Protein AF-0000000077070136 (afdb_homodimer)

Radius of gyration: 17.94 Å; Cα contacts (8 Å, |Δi|>4): 588; chains: 2; bounding box: 52×55×37 Å

Solvent-accessible surface area (backbone atoms only — not comparable to full-atom values): 12844 Å² total; per-residue (Å²): 129,84,47,71,61,53,54,52,50,52,52,47,50,52,42,34,51,20,54,46,69,66,34,48,69,62,36,25,66,47,34,32,71,79,13,37,39,36,51,62,32,38,66,80,37,70,25,31,84,47,44,40,62,56,56,49,50,46,37,72,74,46,32,47,38,54,48,77,44,83,73,45,62,45,61,58,45,97,33,57,27,30,40,38,36,33,37,39,37,30,19,26,85,86,66,48,78,65,48,44,30,36,36,44,33,38,32,33,52,57,96,89,37,77,20,45,27,37,44,38,43,40,40,29,55,78,121,128,85,47,72,61,53,53,52,50,53,53,48,50,52,41,34,51,20,54,45,68,65,34,48,68,62,37,26,64,46,33,32,72,79,12,38,39,36,51,61,31,39,65,78,39,71,24,31,83,47,44,40,64,55,56,47,50,46,37,73,73,46,33,44,38,55,47,77,44,84,73,47,66,43,71,19,16,92,53,54,36,33,39,38,36,33,37,39,38,31,18,27,85,86,68,48,77,66,48,43,31,37,36,44,33,38,31,34,51,57,96,89,38,78,19,46,28,38,43,38,43,38,41,28,54,78,124

Secondary structure (DSSP, 8-state):
---HHHHHHHHHHHHHHHHHTT-HHHHHTTEEEEEEEE-TTS--EESGGGHHHHHHHHHHTT--EEEEEEEEEE--TTSSEEEEEEEEEEE-TTS-EEEEEEEEEEEEEETTEEEEEEEEEEESS--/---HHHHHHHHHHHHHHHHHTT-HHHHHTTEEEEEEEE-TTS--EESGGGHHHHHHHHHHTT--EEEEEEEEEEEETBTTEEEEEEEEEEE-TTS-EEEEEEEEEEEEEETTEEEEEEEEEEESS--

Foldseek 3Di:
DQDPVNQVVVLVVQLQVCLLVVNLVSNLVLADQFAWEAEPPDHIDTGSVCRCVVSVVVVVVFFNGKDKDWDDKDDPDVFQKIKTKTKMWTAGPVGHTPFIWIKMFIWGHDPNHIHGHYIYIYTPDDD/DQDPVNQVVVLVVQLQVCLLVVNLVSNLVLADQFAWEAEPPDHIDTGSVCSCVVSVVVVVVFFNGKDKDWDDKDDDPVDQKIKTKTKMWTAGPVGHTPFIWIKMFIWGHDPNHIHTHYIYIDTPDDD

Nearest PDB structures (foldseek):
  3hx8-assembly2_C  TM=8.893E-01  e=5.106E-13  Mesorhizobium loti
  5iep-assembly1_A  TM=9.083E-01  e=6.926E-12  synthetic construct
  5ien-assembly2_B  TM=8.920E-01  e=7.819E-12  synthetic construct
  5ien-assembly1_A  TM=8.797E-01  e=7.819E-12  synthetic construct
  3ff2-assembly1_A-2  TM=6.174E-01  e=1.136E-05  Novosphingobium aromaticivorans DSM 12444

Structure (mmCIF, N/CA/C/O backbone):
data_AF-0000000077070136-model_v1
#
loop_
_entity.id
_entity.type
_entity.pdbx_description
1 polymer 'DUF4440 domain-containing protein'
#
loop_
_atom_site.group_PDB
_atom_site.id
_atom_site.type_symbol
_atom_site.label_atom_id
_atom_site.label_alt_id
_atom_site.label_comp_id
_atom_site.label_asym_id
_atom_site.label_entity_id
_atom_site.label_seq_id
_atom_site.pdbx_PDB_ins_code
_atom_site.Cartn_x
_atom_site.Cartn_y
_atom_site.Cartn_z
_atom_site.occupancy
_atom_site.B_iso_or_equiv
_atom_site.auth_seq_id
_atom_site.auth_comp_id
_atom_site.auth_asym_id
_atom_site.auth_atom_id
_atom_site.pdbx_PDB_model_num
ATOM 1 N N . MET A 1 1 ? -11.422 -26.828 3.668 1 59.5 1 MET A N 1
ATOM 2 C CA . MET A 1 1 ? -11.555 -25.797 2.631 1 59.5 1 MET A CA 1
ATOM 3 C C . MET A 1 1 ? -10.523 -24.703 2.814 1 59.5 1 MET A C 1
ATOM 5 O O . MET A 1 1 ? -10.258 -24.266 3.939 1 59.5 1 MET A O 1
ATOM 9 N N . SER A 1 2 ? -9.68 -24.516 1.84 1 78.56 2 SER A N 1
ATOM 10 C CA . SER A 1 2 ? -8.578 -23.562 1.959 1 78.56 2 SER A CA 1
ATOM 11 C C . SER A 1 2 ? -9.086 -22.156 2.281 1 78.56 2 SER A C 1
ATOM 13 O O . SER A 1 2 ? -10.109 -21.734 1.747 1 78.56 2 SER A O 1
ATOM 15 N N . THR A 1 3 ? -8.539 -21.562 3.338 1 86.12 3 THR A N 1
ATOM 16 C CA . THR A 1 3 ? -8.891 -20.203 3.715 1 86.12 3 THR A CA 1
ATOM 17 C C . THR A 1 3 ? -8.336 -19.203 2.701 1 86.12 3 THR A C 1
ATOM 19 O O . THR A 1 3 ? -7.551 -19.562 1.825 1 86.12 3 THR A O 1
ATOM 22 N N . LEU A 1 4 ? -8.93 -18.031 2.668 1 89 4 LEU A N 1
ATOM 23 C CA . LEU A 1 4 ? -8.383 -16.953 1.849 1 89 4 LEU A CA 1
ATOM 24 C C . LEU A 1 4 ? -6.883 -16.797 2.066 1 89 4 LEU A C 1
ATOM 26 O O . LEU A 1 4 ? -6.129 -16.609 1.109 1 89 4 LEU A O 1
ATOM 30 N N . LYS A 1 5 ? -6.496 -16.859 3.322 1 92.81 5 LYS A N 1
ATOM 31 C CA . LYS A 1 5 ? -5.078 -16.734 3.643 1 92.81 5 LYS A CA 1
ATOM 32 C C . LYS A 1 5 ? -4.266 -17.844 2.975 1 92.81 5 LYS A C 1
ATOM 34 O O . LYS A 1 5 ? -3.186 -17.594 2.439 1 92.81 5 LYS A O 1
ATOM 39 N N . ASP A 1 6 ? -4.691 -18.984 2.996 1 93.44 6 ASP A N 1
ATOM 40 C CA . ASP A 1 6 ? -4.016 -20.094 2.334 1 93.44 6 ASP A CA 1
ATOM 41 C C . ASP A 1 6 ? -3.879 -19.844 0.835 1 93.44 6 ASP A C 1
ATOM 43 O O . ASP A 1 6 ? -2.84 -20.141 0.241 1 93.44 6 ASP A O 1
ATOM 47 N N . GLU A 1 7 ? -4.98 -19.406 0.26 1 93 7 GLU A N 1
ATOM 48 C CA . GLU A 1 7 ? -4.98 -19.156 -1.176 1 93 7 GLU A CA 1
ATOM 49 C C . GLU A 1 7 ? -3.955 -18.094 -1.544 1 93 7 GLU A C 1
ATOM 51 O O . GLU A 1 7 ? -3.205 -18.25 -2.51 1 93 7 GLU A O 1
ATOM 56 N N . ILE A 1 8 ? -3.93 -17.016 -0.811 1 95.56 8 ILE A N 1
ATOM 57 C CA . ILE A 1 8 ? -3.002 -15.914 -1.066 1 95.56 8 ILE A CA 1
ATOM 58 C C . ILE A 1 8 ? -1.568 -16.391 -0.843 1 95.56 8 ILE A C 1
ATOM 60 O O . ILE A 1 8 ? -0.674 -16.078 -1.631 1 95.56 8 ILE A O 1
ATOM 64 N N . GLU A 1 9 ? -1.348 -17.156 0.209 1 97.44 9 GLU A N 1
ATOM 65 C CA . GLU A 1 9 ? -0.009 -17.672 0.479 1 97.44 9 GLU A CA 1
ATOM 66 C C . GLU A 1 9 ? 0.469 -18.594 -0.647 1 97.44 9 GLU A C 1
ATOM 68 O O . GLU A 1 9 ? 1.653 -18.594 -0.988 1 97.44 9 GLU A O 1
ATOM 73 N N . ALA A 1 10 ? -0.431 -19.359 -1.177 1 97.31 10 ALA A N 1
ATOM 74 C CA . ALA A 1 10 ? -0.073 -20.188 -2.324 1 97.31 10 ALA A CA 1
ATOM 75 C C . ALA A 1 10 ? 0.351 -19.328 -3.512 1 97.31 10 ALA A C 1
ATOM 77 O O . ALA A 1 10 ? 1.291 -19.672 -4.23 1 97.31 10 ALA A O 1
ATOM 78 N N . CYS A 1 11 ? -0.337 -18.25 -3.771 1 98.06 11 CYS A N 1
ATOM 79 C CA . CYS A 1 11 ? 0.057 -17.312 -4.812 1 98.06 11 CYS A CA 1
ATOM 80 C C . CYS A 1 11 ? 1.428 -16.719 -4.516 1 98.06 11 CYS A C 1
ATOM 82 O O . CYS A 1 11 ? 2.266 -16.594 -5.41 1 98.06 11 CYS A O 1
ATOM 84 N N . ASN A 1 12 ? 1.647 -16.375 -3.268 1 98.75 12 ASN A N 1
ATOM 85 C CA . ASN A 1 12 ? 2.932 -15.812 -2.865 1 98.75 12 ASN A CA 1
ATOM 86 C C . ASN A 1 12 ? 4.07 -16.812 -3.082 1 98.75 12 ASN A C 1
ATOM 88 O O . ASN A 1 12 ? 5.18 -16.422 -3.457 1 98.75 12 ASN A O 1
ATOM 92 N N . VAL A 1 13 ? 3.785 -18.031 -2.801 1 98.69 13 VAL A N 1
ATOM 93 C CA . VAL A 1 13 ? 4.789 -19.062 -3.014 1 98.69 13 VAL A CA 1
ATOM 94 C C . VAL A 1 13 ? 5.199 -19.094 -4.484 1 98.69 13 VAL A C 1
ATOM 96 O O . VAL A 1 13 ? 6.383 -19.219 -4.805 1 98.69 13 VAL A O 1
ATOM 99 N N . LYS A 1 14 ? 4.227 -19 -5.406 1 98.62 14 LYS A N 1
ATOM 100 C CA . LYS A 1 14 ? 4.523 -18.953 -6.832 1 98.62 14 LYS A CA 1
ATOM 101 C C . LYS A 1 14 ? 5.383 -17.734 -7.18 1 98.62 14 LYS A C 1
ATOM 103 O O . LYS A 1 14 ? 6.328 -17.844 -7.965 1 98.62 14 LYS A O 1
ATOM 108 N N . PHE A 1 15 ? 5.047 -16.641 -6.641 1 98.81 15 PHE A N 1
ATOM 109 C CA . PHE A 1 15 ? 5.809 -15.414 -6.848 1 98.81 15 PHE A CA 1
ATOM 110 C C . PHE A 1 15 ? 7.254 -15.586 -6.391 1 98.81 15 PHE A C 1
ATOM 112 O O . PHE A 1 15 ? 8.188 -15.289 -7.133 1 98.81 15 PHE A O 1
ATOM 119 N N . MET A 1 16 ? 7.395 -16.078 -5.133 1 98.88 16 MET A N 1
ATOM 120 C CA . MET A 1 16 ? 8.727 -16.266 -4.562 1 98.88 16 MET A CA 1
ATOM 121 C C . MET A 1 16 ? 9.555 -17.219 -5.406 1 98.88 16 MET A C 1
ATOM 123 O O . MET A 1 16 ? 10.727 -16.953 -5.68 1 98.88 16 MET A O 1
ATOM 127 N N . ALA A 1 17 ? 8.984 -18.25 -5.832 1 98.75 17 ALA A N 1
ATOM 128 C CA . ALA A 1 17 ? 9.68 -19.234 -6.656 1 98.75 17 ALA A CA 1
ATOM 129 C C . ALA A 1 17 ? 10.141 -18.625 -7.973 1 98.75 17 ALA A C 1
ATOM 131 O O . ALA A 1 17 ? 11.266 -18.844 -8.414 1 98.75 17 ALA A O 1
ATOM 132 N N . ALA A 1 18 ? 9.227 -17.922 -8.641 1 98.75 18 ALA A N 1
ATOM 133 C CA . ALA A 1 18 ? 9.555 -17.266 -9.906 1 98.75 18 ALA A CA 1
ATOM 134 C C . ALA A 1 18 ? 10.703 -16.281 -9.734 1 98.75 18 ALA A C 1
ATOM 136 O O . ALA A 1 18 ? 11.633 -16.25 -10.547 1 98.75 18 ALA A O 1
ATOM 137 N N . PHE A 1 19 ? 10.672 -15.469 -8.688 1 98.75 19 PHE A N 1
ATOM 138 C CA . PHE A 1 19 ? 11.75 -14.516 -8.422 1 98.75 19 PHE A CA 1
ATOM 139 C C . PHE A 1 19 ? 13.07 -15.242 -8.188 1 98.75 19 PHE A C 1
ATOM 141 O O . PHE A 1 19 ? 14.094 -14.875 -8.758 1 98.75 19 PHE A O 1
ATOM 148 N N . ASP A 1 20 ? 13.008 -16.219 -7.316 1 98.31 20 ASP A N 1
ATOM 149 C CA . ASP A 1 20 ? 14.211 -16.938 -6.9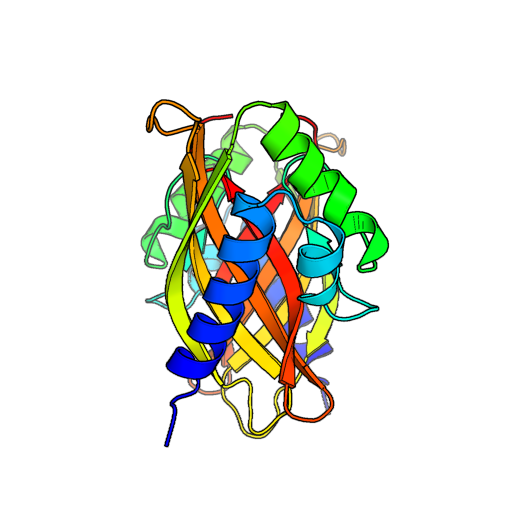26 1 98.31 20 ASP A CA 1
ATOM 150 C C . ASP A 1 20 ? 14.883 -17.578 -8.141 1 98.31 20 ASP A C 1
ATOM 152 O O . ASP A 1 20 ? 16.109 -17.672 -8.203 1 98.31 20 ASP A O 1
ATOM 156 N N . LYS A 1 21 ? 14.133 -17.984 -9.078 1 98 21 LYS A N 1
ATOM 157 C CA . LYS A 1 21 ? 14.648 -18.641 -10.281 1 98 21 LYS A CA 1
ATOM 158 C C . LYS A 1 21 ? 15.031 -17.609 -11.344 1 98 21 LYS A C 1
ATOM 160 O O . LYS A 1 21 ? 15.578 -17.969 -12.391 1 98 21 LYS A O 1
ATOM 165 N N . GLY A 1 22 ? 14.711 -16.406 -11.133 1 97.69 22 GLY A N 1
ATOM 166 C CA . GLY A 1 22 ? 14.922 -15.367 -12.125 1 97.69 22 GLY A CA 1
ATOM 167 C C . GLY A 1 22 ? 13.984 -15.484 -13.312 1 97.69 22 GLY A C 1
ATOM 168 O O . GLY A 1 22 ? 14.32 -15.062 -14.422 1 97.69 22 GLY A O 1
ATOM 169 N N . ASP A 1 23 ? 12.867 -16.094 -13.086 1 98.31 23 ASP A N 1
ATOM 170 C CA . ASP A 1 23 ? 11.875 -16.297 -14.141 1 98.31 23 ASP A CA 1
ATOM 171 C C . ASP A 1 23 ? 10.883 -15.133 -14.18 1 98.31 23 ASP A C 1
ATOM 173 O O . ASP A 1 23 ? 9.766 -15.258 -13.672 1 98.31 23 ASP A O 1
ATOM 177 N N . MET A 1 24 ? 11.242 -14.078 -14.938 1 98.06 24 MET A N 1
ATOM 178 C CA . MET A 1 24 ? 10.445 -12.859 -14.945 1 98.06 24 MET A CA 1
ATOM 179 C C . MET A 1 24 ? 9.148 -13.07 -15.719 1 98.06 24 MET A C 1
ATOM 181 O O . MET A 1 24 ? 8.133 -12.422 -15.438 1 98.06 24 MET A O 1
ATOM 185 N N . ALA A 1 25 ? 9.156 -13.914 -16.641 1 97.94 25 ALA A N 1
ATOM 186 C CA . ALA A 1 25 ? 7.91 -14.227 -17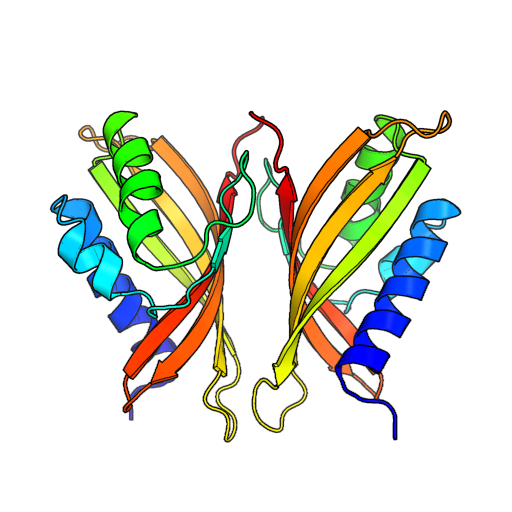.344 1 97.94 25 ALA A CA 1
ATOM 187 C C . ALA A 1 25 ? 6.887 -14.836 -16.391 1 97.94 25 ALA A C 1
ATOM 189 O O . ALA A 1 25 ? 5.734 -14.398 -16.344 1 97.94 25 ALA A O 1
ATOM 190 N N . ALA A 1 26 ? 7.301 -15.836 -15.633 1 98.19 26 ALA A N 1
ATOM 191 C CA . ALA A 1 26 ? 6.418 -16.453 -14.648 1 98.19 26 ALA A CA 1
ATOM 192 C C . ALA A 1 26 ? 5.977 -15.453 -13.594 1 98.19 26 ALA A C 1
ATOM 194 O O . ALA A 1 26 ? 4.824 -15.469 -13.148 1 98.19 26 ALA A O 1
ATOM 195 N N . LEU A 1 27 ? 6.895 -14.633 -13.18 1 98.62 27 LEU A N 1
ATOM 196 C CA . LEU A 1 27 ? 6.574 -13.609 -12.195 1 98.62 27 LEU A CA 1
ATOM 197 C C . LEU A 1 27 ? 5.492 -12.664 -12.711 1 98.62 27 LEU A C 1
ATOM 199 O O . LEU A 1 27 ? 4.543 -12.352 -11.992 1 98.62 27 LEU A O 1
ATOM 203 N N . SER A 1 28 ? 5.656 -12.211 -13.922 1 98.5 28 SER A N 1
ATOM 204 C CA . SER A 1 28 ? 4.684 -11.32 -14.547 1 98.5 28 SER A CA 1
ATOM 205 C C . SER A 1 28 ? 3.295 -11.953 -14.57 1 98.5 28 SER A C 1
ATOM 207 O O . SER A 1 28 ? 2.287 -11.258 -14.43 1 98.5 28 SER A O 1
ATOM 209 N N . LEU A 1 29 ? 3.213 -13.203 -14.727 1 98 29 LEU A N 1
ATOM 210 C CA . LEU A 1 29 ? 1.943 -13.906 -14.859 1 98 29 LEU A CA 1
ATOM 211 C C . LEU A 1 29 ? 1.23 -14.008 -13.516 1 98 29 LEU A C 1
ATOM 213 O O . LEU A 1 29 ? 0.054 -14.375 -13.461 1 98 29 LEU A O 1
ATOM 217 N N . CYS A 1 30 ? 1.898 -13.711 -12.43 1 98.69 30 CYS A N 1
ATOM 218 C CA . CYS A 1 30 ? 1.254 -13.625 -11.125 1 98.69 30 CYS A CA 1
ATOM 219 C C . CYS A 1 30 ? 0.339 -12.406 -11.055 1 98.69 30 CYS A C 1
ATOM 221 O O . CYS A 1 30 ? -0.504 -12.312 -10.156 1 98.69 30 CYS A O 1
ATOM 223 N N . TYR A 1 31 ? 0.488 -11.469 -11.953 1 98.75 31 TYR A N 1
ATOM 224 C CA . TYR A 1 31 ? -0.236 -10.203 -11.93 1 98.75 31 TYR A CA 1
ATOM 225 C C . TYR A 1 31 ? -1.375 -10.211 -12.945 1 98.75 31 TYR A C 1
ATOM 227 O O . TYR A 1 31 ? -1.301 -10.898 -13.969 1 98.75 31 TYR A O 1
ATOM 235 N N . SER A 1 32 ? -2.449 -9.445 -12.594 1 97.94 32 SER A N 1
ATOM 236 C CA . SER A 1 32 ? -3.467 -9.188 -13.609 1 97.94 32 SER A CA 1
ATOM 237 C C . SER A 1 32 ? -2.914 -8.344 -14.75 1 97.94 32 SER A C 1
ATOM 239 O O . SER A 1 32 ? -1.93 -7.621 -14.57 1 97.94 32 SER A O 1
ATOM 241 N N . GLU A 1 33 ? -3.51 -8.391 -15.898 1 97.69 33 GLU A N 1
ATOM 242 C CA . GLU A 1 33 ? -3.043 -7.652 -17.078 1 97.69 33 GLU A CA 1
ATOM 243 C C . GLU A 1 33 ? -3.072 -6.145 -16.828 1 97.69 33 GLU A C 1
ATOM 245 O O . GLU A 1 33 ? -2.232 -5.41 -17.344 1 97.69 33 GLU A O 1
ATOM 250 N N . ASP A 1 34 ? -3.994 -5.695 -16.031 1 97.31 34 ASP A N 1
ATOM 251 C CA . ASP A 1 34 ? -4.191 -4.27 -15.773 1 97.31 34 ASP A CA 1
ATOM 252 C C . ASP A 1 34 ? -3.652 -3.877 -14.406 1 97.31 34 ASP A C 1
ATOM 254 O O . 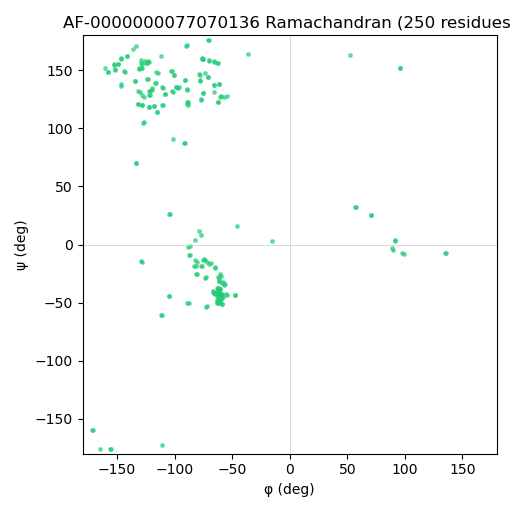ASP A 1 34 ? -4.164 -2.949 -13.773 1 97.31 34 ASP A O 1
ATOM 258 N N . CYS A 1 35 ? -2.707 -4.586 -13.914 1 98.25 35 CYS A N 1
ATOM 259 C CA . CYS A 1 35 ? -2.18 -4.348 -12.578 1 98.25 35 CYS A CA 1
ATOM 260 C C . CYS A 1 35 ? -1.55 -2.965 -12.477 1 98.25 35 CYS A C 1
ATOM 262 O O . CYS A 1 35 ? -1.274 -2.326 -13.492 1 98.25 35 CYS A O 1
ATOM 264 N N . LYS A 1 36 ? -1.495 -2.463 -11.281 1 98.62 36 LYS A N 1
ATOM 265 C CA . LYS A 1 36 ? -0.799 -1.239 -10.891 1 98.62 36 LYS A CA 1
ATOM 266 C C . LYS A 1 36 ? 0.349 -1.54 -9.938 1 98.62 36 LYS A C 1
ATOM 268 O O . LYS A 1 36 ? 0.127 -2.039 -8.828 1 98.62 36 LYS A O 1
ATOM 273 N N . LEU A 1 37 ? 1.555 -1.305 -10.398 1 98.62 37 LEU A N 1
ATOM 274 C CA . LEU A 1 37 ? 2.738 -1.434 -9.555 1 98.62 37 LEU A CA 1
ATOM 275 C C . LEU A 1 37 ? 3.152 -0.081 -8.992 1 98.62 37 LEU A C 1
ATOM 277 O O . LEU A 1 37 ? 3.244 0.904 -9.727 1 98.62 37 LEU A O 1
ATOM 281 N N . MET A 1 38 ? 3.455 -0.042 -7.734 1 98.56 38 MET A N 1
ATOM 282 C CA . MET A 1 38 ? 3.711 1.214 -7.035 1 98.56 38 MET A CA 1
ATOM 283 C C . MET A 1 38 ? 4.977 1.116 -6.191 1 98.56 38 MET A C 1
ATOM 285 O O . MET A 1 38 ? 4.91 1.121 -4.961 1 98.56 38 MET A O 1
ATOM 289 N N . PRO A 1 39 ? 6.152 1.057 -6.836 1 97.38 39 PRO A N 1
ATOM 290 C CA . PRO A 1 39 ? 7.422 1.016 -6.105 1 97.38 39 PRO A CA 1
ATOM 291 C C . PRO A 1 39 ? 7.816 2.375 -5.531 1 97.38 39 PRO A C 1
ATOM 293 O O . PRO A 1 39 ? 7.32 3.408 -5.984 1 97.38 39 PRO A O 1
ATOM 296 N N . THR A 1 40 ? 8.68 2.371 -4.539 1 96.62 40 THR A N 1
ATOM 297 C CA . THR A 1 40 ? 9.266 3.617 -4.059 1 96.62 40 THR A CA 1
ATOM 298 C C . THR A 1 40 ? 10.148 4.246 -5.129 1 96.62 40 THR A C 1
ATOM 300 O O . THR A 1 40 ? 10.914 3.547 -5.805 1 96.62 40 THR A O 1
ATOM 303 N N . GLY A 1 41 ? 10.039 5.574 -5.281 1 95.81 41 GLY A N 1
ATOM 304 C CA . GLY A 1 41 ? 10.977 6.297 -6.133 1 95.81 41 GLY A CA 1
ATOM 305 C C . GLY A 1 41 ? 10.492 6.426 -7.566 1 95.81 41 GLY A C 1
ATOM 306 O O . GLY A 1 41 ? 11.234 6.883 -8.438 1 95.81 41 GLY A O 1
ATOM 307 N N . ALA A 1 42 ? 9.367 5.992 -7.891 1 96 42 ALA A N 1
ATOM 308 C CA . ALA A 1 42 ? 8.797 6.086 -9.227 1 96 42 ALA A CA 1
ATOM 309 C C . ALA A 1 42 ? 7.281 6.25 -9.172 1 96 42 ALA A C 1
ATOM 311 O O . ALA A 1 42 ? 6.656 5.945 -8.148 1 96 42 ALA A O 1
ATOM 312 N N . GLY A 1 43 ? 6.672 6.738 -10.242 1 97 43 GLY A N 1
ATOM 313 C CA . GLY A 1 43 ? 5.223 6.785 -10.344 1 97 43 GLY A CA 1
ATOM 314 C C . GLY A 1 43 ? 4.594 5.414 -10.516 1 97 43 GLY A C 1
ATOM 315 O O . GLY A 1 43 ? 5.297 4.402 -10.562 1 97 43 GLY A O 1
ATOM 316 N N . VAL A 1 44 ? 3.234 5.383 -10.531 1 98.38 44 VAL A N 1
ATOM 317 C CA . VAL A 1 44 ? 2.498 4.145 -10.766 1 98.38 44 VAL A CA 1
ATOM 318 C C . VAL A 1 44 ? 2.863 3.58 -12.133 1 98.38 44 VAL A C 1
ATOM 320 O O . VAL A 1 44 ? 2.855 4.305 -13.133 1 98.38 44 VAL A O 1
ATOM 323 N N . MET A 1 45 ? 3.242 2.359 -12.164 1 98.25 45 MET A N 1
ATOM 324 C CA . MET A 1 45 ? 3.455 1.64 -13.422 1 98.25 45 MET A CA 1
ATOM 325 C C . MET A 1 45 ? 2.281 0.713 -13.719 1 98.25 45 MET A C 1
ATOM 327 O O . MET A 1 45 ? 1.892 -0.096 -12.875 1 98.25 45 MET A O 1
ATOM 331 N N . GLU A 1 46 ? 1.806 0.781 -14.898 1 97.94 46 GLU A N 1
ATOM 332 C CA . GLU A 1 46 ? 0.586 0.046 -15.219 1 97.94 46 GLU A CA 1
ATOM 333 C C . GLU A 1 46 ? 0.872 -1.112 -16.172 1 97.94 46 GLU A C 1
ATOM 335 O O . GLU A 1 46 ? 1.609 -0.954 -17.141 1 97.94 46 GLU A O 1
ATOM 340 N N . GLY A 1 47 ? 0.236 -2.238 -15.797 1 97.94 47 GLY A N 1
ATOM 341 C CA . GLY A 1 47 ? 0.301 -3.402 -16.672 1 97.94 47 GLY A CA 1
ATOM 342 C C . GLY A 1 47 ? 1.406 -4.371 -16.281 1 97.94 47 GLY A C 1
ATOM 343 O O . GLY A 1 47 ? 2.455 -3.957 -15.789 1 97.94 47 GLY A O 1
ATOM 344 N N . ARG A 1 48 ? 1.194 -5.656 -16.594 1 96.94 48 ARG A N 1
ATOM 345 C CA . ARG A 1 48 ? 2.123 -6.684 -16.125 1 96.94 48 ARG A CA 1
ATOM 346 C C . ARG A 1 48 ? 3.443 -6.609 -16.875 1 96.94 48 ARG A C 1
ATOM 348 O O . ARG A 1 48 ? 4.441 -7.199 -16.453 1 96.94 48 ARG A O 1
ATOM 355 N N . GLU A 1 49 ? 3.512 -5.887 -18.031 1 96.31 49 GLU A N 1
ATOM 356 C CA . GLU A 1 49 ? 4.762 -5.703 -18.766 1 96.31 49 GLU A CA 1
ATOM 357 C C . GLU A 1 49 ? 5.766 -4.898 -17.938 1 96.31 49 GLU A C 1
ATOM 359 O O . GLU A 1 49 ? 6.969 -4.934 -18.219 1 96.31 49 GLU A O 1
ATOM 364 N N . ALA A 1 50 ? 5.32 -4.191 -16.953 1 97.25 50 ALA A N 1
ATOM 365 C CA . ALA A 1 50 ? 6.184 -3.367 -16.125 1 97.25 50 ALA A CA 1
ATOM 366 C C . ALA A 1 50 ? 6.852 -4.203 -15.031 1 97.25 50 ALA A C 1
ATOM 368 O O . ALA A 1 50 ? 7.828 -3.771 -14.414 1 97.25 50 ALA A O 1
ATOM 369 N N . VAL A 1 51 ? 6.332 -5.363 -14.719 1 97.81 51 VAL A N 1
ATOM 370 C CA . VAL A 1 51 ? 6.719 -6.176 -13.57 1 97.81 51 VAL A CA 1
ATOM 371 C C . VAL A 1 51 ? 8.195 -6.555 -13.672 1 97.81 51 VAL A C 1
ATOM 373 O O . VAL A 1 51 ? 8.969 -6.32 -12.742 1 97.81 51 VAL A O 1
ATOM 376 N N . PRO A 1 52 ? 8.656 -7.039 -14.844 1 97.56 52 PRO A N 1
ATOM 377 C CA . PRO A 1 52 ? 10.07 -7.414 -14.93 1 97.56 52 PRO A CA 1
ATOM 378 C C . PRO A 1 52 ? 11.008 -6.242 -14.672 1 97.56 52 PRO A C 1
ATOM 380 O O . PRO A 1 52 ? 12.078 -6.422 -14.094 1 97.56 52 PRO A O 1
ATOM 383 N N . LYS A 1 53 ? 10.656 -5.113 -15.133 1 96.19 53 LYS A N 1
ATOM 384 C CA . LYS A 1 53 ? 11.508 -3.943 -14.945 1 96.19 53 LYS A CA 1
ATOM 385 C C . LYS A 1 53 ? 11.828 -3.727 -13.469 1 96.19 53 LYS A C 1
ATOM 387 O O . LYS A 1 53 ? 12.977 -3.453 -13.109 1 96.19 53 LYS A O 1
ATOM 392 N N . ILE A 1 54 ? 10.922 -3.854 -12.641 1 96.5 54 ILE A N 1
ATOM 393 C CA . ILE A 1 54 ? 11.086 -3.609 -11.211 1 96.5 54 ILE A CA 1
ATOM 394 C C . ILE A 1 54 ? 11.922 -4.727 -10.594 1 96.5 54 ILE A C 1
ATOM 396 O O . ILE A 1 54 ? 12.977 -4.465 -10.008 1 96.5 54 ILE A O 1
ATOM 400 N N . PHE A 1 55 ? 11.516 -5.961 -10.812 1 98.12 55 PHE A N 1
ATOM 401 C CA . PHE A 1 55 ? 12.109 -7.055 -10.055 1 98.12 55 PHE A CA 1
ATOM 402 C C . PHE A 1 55 ? 13.445 -7.465 -10.664 1 98.12 55 PHE A C 1
ATOM 404 O O . PHE A 1 55 ? 14.336 -7.953 -9.961 1 98.12 55 PHE A O 1
ATOM 411 N N . GLN A 1 56 ? 13.57 -7.188 -11.984 1 97.12 56 GLN A N 1
ATOM 412 C CA . GLN A 1 56 ? 14.898 -7.375 -12.562 1 97.12 56 GLN A CA 1
ATOM 413 C C . GLN A 1 56 ? 15.891 -6.375 -11.984 1 97.12 56 GLN A C 1
ATOM 415 O O . GLN A 1 56 ? 17.062 -6.711 -11.758 1 97.12 56 GLN A O 1
ATOM 420 N N . SER A 1 57 ? 15.453 -5.18 -11.812 1 96.25 57 SER A N 1
ATOM 421 C CA . SER A 1 57 ? 16.328 -4.18 -11.203 1 96.25 57 SER A CA 1
ATOM 422 C C . SER A 1 57 ? 16.734 -4.586 -9.797 1 96.25 57 SER A C 1
ATOM 424 O O . SER A 1 57 ? 17.875 -4.336 -9.375 1 96.25 57 SER A O 1
ATOM 426 N N . VAL A 1 58 ? 15.883 -5.164 -9 1 97 58 VAL A N 1
ATOM 427 C CA . VAL A 1 58 ? 16.172 -5.656 -7.66 1 97 58 VAL A CA 1
ATOM 428 C C . VAL A 1 58 ? 17.219 -6.762 -7.734 1 97 58 VAL A C 1
ATOM 430 O O . VAL A 1 58 ? 18.172 -6.773 -6.949 1 97 58 VAL A O 1
ATOM 433 N N . ARG A 1 59 ? 17.016 -7.621 -8.656 1 97.5 59 ARG A N 1
ATOM 434 C CA . ARG A 1 59 ? 17.984 -8.703 -8.828 1 97.5 59 ARG A CA 1
ATOM 435 C C . ARG A 1 59 ? 19.328 -8.164 -9.281 1 97.5 59 ARG A C 1
ATOM 437 O O . ARG A 1 59 ? 20.375 -8.594 -8.781 1 97.5 59 ARG A O 1
ATOM 444 N N . ASP A 1 60 ? 19.266 -7.191 -10.219 1 97.06 60 ASP A N 1
ATOM 445 C CA . ASP A 1 60 ? 20.5 -6.59 -10.719 1 97.06 60 ASP A CA 1
ATOM 446 C C . ASP A 1 60 ? 21.266 -5.887 -9.594 1 97.06 60 ASP A C 1
ATOM 448 O O . ASP A 1 60 ? 22.484 -5.805 -9.633 1 97.06 60 ASP A O 1
ATOM 452 N N . ALA A 1 61 ? 20.578 -5.457 -8.672 1 96.56 61 ALA A N 1
ATOM 453 C CA . ALA A 1 61 ? 21.188 -4.75 -7.551 1 96.56 61 ALA A CA 1
ATOM 454 C C . ALA A 1 61 ? 21.75 -5.727 -6.527 1 96.56 61 ALA A C 1
ATOM 456 O O . ALA A 1 61 ? 22.438 -5.316 -5.582 1 96.56 61 ALA A O 1
ATOM 457 N N . GLY A 1 62 ? 21.375 -7.012 -6.656 1 97.38 62 GLY A N 1
ATOM 458 C CA . GLY A 1 62 ? 22.094 -7.98 -5.84 1 97.38 62 GLY A CA 1
ATOM 459 C C . GLY A 1 62 ? 21.188 -8.977 -5.148 1 97.38 62 GLY A C 1
ATOM 460 O O . GLY A 1 62 ? 21.656 -9.938 -4.535 1 97.38 62 GLY A O 1
ATOM 461 N N . ALA A 1 63 ? 19.906 -8.812 -5.211 1 98.31 63 ALA A N 1
ATOM 462 C CA . ALA A 1 63 ? 18.984 -9.75 -4.574 1 98.31 63 ALA A CA 1
ATOM 463 C C . ALA A 1 63 ? 18.828 -11.023 -5.398 1 98.31 63 ALA A C 1
ATOM 465 O O . ALA A 1 63 ? 18.75 -10.969 -6.629 1 98.31 63 ALA A O 1
ATOM 466 N N . THR A 1 64 ? 18.75 -12.156 -4.699 1 98.12 64 THR A N 1
ATOM 467 C CA . THR A 1 64 ? 18.641 -13.414 -5.422 1 98.12 64 THR A CA 1
ATOM 468 C C . THR A 1 64 ? 17.469 -14.234 -4.895 1 98.12 64 THR A C 1
ATOM 470 O O . THR A 1 64 ? 17.047 -15.203 -5.523 1 98.12 64 THR A O 1
ATOM 473 N N . LYS A 1 65 ? 16.984 -13.781 -3.717 1 98.56 65 LYS A N 1
ATOM 474 C CA . LYS A 1 65 ? 15.891 -14.492 -3.051 1 98.56 65 LYS A CA 1
ATOM 475 C C . LYS A 1 65 ? 14.953 -13.516 -2.354 1 98.56 65 LYS A C 1
ATOM 477 O O . LYS A 1 65 ? 15.383 -12.461 -1.871 1 98.56 65 LYS A O 1
ATOM 482 N N . VAL A 1 66 ? 13.703 -13.914 -2.301 1 98.81 66 VAL A N 1
ATOM 483 C CA . VAL A 1 66 ? 12.75 -13.117 -1.53 1 98.81 66 VAL A CA 1
ATOM 484 C C . VAL A 1 66 ? 11.891 -14.039 -0.669 1 98.81 66 VAL A C 1
ATOM 486 O O . VAL A 1 66 ? 11.562 -15.156 -1.081 1 98.81 66 VAL A O 1
ATOM 489 N N . VAL A 1 67 ? 11.625 -13.633 0.484 1 98.81 67 VAL A N 1
ATOM 490 C CA . VAL A 1 67 ? 10.648 -14.273 1.357 1 98.81 67 VAL A CA 1
ATOM 491 C C . VAL A 1 67 ? 9.508 -13.305 1.666 1 98.81 67 VAL A C 1
ATOM 493 O O . VAL A 1 67 ? 9.742 -12.203 2.156 1 98.81 67 VAL A O 1
ATOM 496 N N . LEU A 1 68 ? 8.344 -13.703 1.282 1 98.88 68 LEU A N 1
ATOM 497 C CA . LEU A 1 68 ? 7.129 -12.961 1.613 1 98.88 68 LEU A CA 1
ATOM 498 C C . LEU A 1 68 ? 6.418 -13.586 2.809 1 98.88 68 LEU A C 1
ATOM 500 O O . LEU A 1 68 ? 6.316 -14.812 2.904 1 98.88 68 LEU A O 1
ATOM 504 N N . ARG A 1 69 ? 5.992 -12.781 3.703 1 98.5 69 ARG A N 1
ATOM 505 C CA . ARG A 1 69 ? 5.199 -13.219 4.848 1 98.5 69 ARG A CA 1
ATOM 506 C C . ARG A 1 69 ? 3.855 -12.492 4.891 1 98.5 69 ARG A C 1
ATOM 508 O O . ARG A 1 69 ? 3.809 -11.266 5.016 1 98.5 69 ARG A O 1
ATOM 515 N N . THR A 1 70 ? 2.783 -13.289 4.785 1 98.38 70 THR A N 1
ATOM 516 C CA . THR A 1 70 ? 1.433 -12.75 4.898 1 98.38 70 THR A CA 1
ATOM 517 C C . THR A 1 70 ? 1.081 -12.477 6.359 1 98.38 70 THR A C 1
ATOM 519 O O . THR A 1 70 ? 1.17 -13.367 7.203 1 98.38 70 THR A O 1
ATOM 522 N N . VAL A 1 71 ? 0.691 -11.32 6.695 1 97.5 71 VAL A N 1
ATOM 523 C CA . VAL A 1 71 ? 0.386 -10.93 8.062 1 97.5 71 VAL A CA 1
ATOM 524 C C . VAL A 1 71 ? -1.127 -10.844 8.258 1 97.5 71 VAL A C 1
ATOM 526 O O . VAL A 1 71 ? -1.656 -11.297 9.273 1 97.5 71 VAL A O 1
ATOM 529 N N . GLU A 1 72 ? -1.887 -10.266 7.371 1 95 72 GLU A N 1
ATOM 530 C CA . GLU A 1 72 ? -3.332 -10.078 7.426 1 95 72 GLU A CA 1
ATOM 531 C C . GLU A 1 72 ? -3.953 -10.156 6.035 1 95 72 GLU A C 1
ATOM 533 O O . GLU A 1 72 ? -3.385 -9.648 5.062 1 95 72 GLU A O 1
ATOM 538 N N . VAL A 1 73 ? -5.023 -10.812 6.02 1 92.25 73 VAL A N 1
ATOM 539 C CA . VAL A 1 73 ? -5.824 -10.812 4.797 1 92.25 73 VAL A CA 1
ATOM 540 C C . VAL A 1 73 ? -7.266 -10.438 5.121 1 92.25 73 VAL A C 1
ATOM 542 O O . VAL A 1 73 ? -7.711 -10.586 6.262 1 92.25 73 VAL A O 1
ATOM 545 N N . GLY A 1 74 ? -7.918 -10 4.375 1 81.88 74 GLY A N 1
ATOM 546 C CA . GLY A 1 74 ? -9.297 -9.703 4.711 1 81.88 74 GLY A CA 1
ATOM 547 C C . GLY A 1 74 ? -10.172 -9.445 3.494 1 81.88 74 GLY A C 1
ATOM 548 O O . GLY A 1 74 ? -9.656 -9.305 2.381 1 81.88 74 GLY A O 1
ATOM 549 N N . PRO A 1 75 ? -11.484 -9.062 3.877 1 69.75 75 PRO A N 1
ATOM 550 C CA . PRO A 1 75 ? -12.422 -10.156 3.615 1 69.75 75 PRO A CA 1
ATOM 551 C C . PRO A 1 75 ? -12.719 -10.336 2.129 1 69.75 75 PRO A C 1
ATOM 553 O O . PRO A 1 75 ? -12.438 -9.445 1.324 1 69.75 75 PRO A O 1
ATOM 556 N N . MET A 1 76 ? -12.961 -11.531 1.67 1 53.09 76 MET A N 1
ATOM 557 C CA . MET A 1 76 ? -13.609 -12.125 0.503 1 53.09 76 MET A CA 1
ATOM 558 C C . MET A 1 76 ? -15.125 -12.109 0.66 1 53.09 76 MET A C 1
ATOM 560 O O . MET A 1 76 ? -15.859 -12.453 -0.272 1 53.09 76 MET A O 1
ATOM 564 N N . GLY A 1 77 ? -15.727 -11.367 1.683 1 50.28 77 GLY A N 1
ATOM 565 C CA . GLY A 1 77 ? -17.141 -11.469 1.388 1 50.28 77 GLY A CA 1
ATOM 566 C C . GLY A 1 77 ? -17.453 -11.461 -0.099 1 50.28 77 GLY A C 1
ATOM 567 O O . GLY A 1 77 ? -16.531 -11.336 -0.922 1 50.28 77 GLY A O 1
ATOM 568 N N . GLY A 1 78 ? -18.609 -11.844 -0.557 1 53.56 78 GLY A N 1
ATOM 569 C CA . GLY A 1 78 ? -19.219 -12.016 -1.86 1 53.56 78 GLY A CA 1
ATOM 570 C C . GLY A 1 78 ? -18.453 -11.336 -2.98 1 53.56 78 GLY A C 1
ATOM 571 O O . GLY A 1 78 ? -18.859 -11.391 -4.141 1 53.56 78 GLY A O 1
ATOM 572 N N . GLY A 1 79 ? -17.156 -10.641 -2.611 1 62.56 79 GLY A N 1
ATOM 573 C CA . GLY A 1 79 ? -16.656 -9.906 -3.768 1 62.56 79 GLY A CA 1
ATOM 574 C C . GLY A 1 79 ? -15.375 -10.492 -4.34 1 62.56 79 GLY A C 1
ATOM 575 O O . GLY A 1 79 ? -14.797 -11.414 -3.762 1 62.56 79 GLY A O 1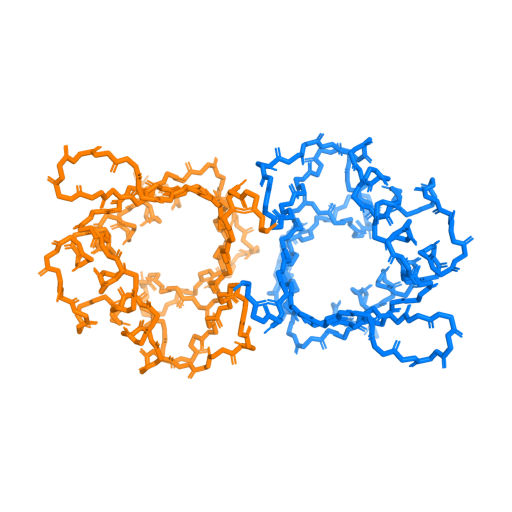
ATOM 576 N N . ASP A 1 80 ? -15.031 -10.18 -5.504 1 81.62 80 ASP A N 1
ATOM 577 C CA . ASP A 1 80 ? -13.922 -10.625 -6.332 1 81.62 80 ASP A CA 1
ATOM 578 C C . ASP A 1 80 ? -12.641 -9.875 -5.984 1 81.62 80 ASP A C 1
ATOM 580 O O . ASP A 1 80 ? -11.609 -10.055 -6.637 1 81.62 80 ASP A O 1
ATOM 584 N N . VAL A 1 81 ? -12.656 -9.008 -4.953 1 89.12 81 VAL A N 1
ATOM 585 C CA . VAL A 1 81 ? -11.5 -8.203 -4.578 1 89.12 81 VAL A CA 1
ATOM 586 C C . VAL A 1 81 ? -11.195 -8.406 -3.096 1 89.12 81 VAL A C 1
ATOM 588 O O . VAL A 1 81 ? -12.086 -8.32 -2.252 1 89.12 81 VAL A O 1
ATOM 591 N N . VAL A 1 82 ? -9.953 -8.758 -2.783 1 92.06 82 VAL A N 1
ATOM 592 C CA . VAL A 1 82 ? -9.5 -8.938 -1.405 1 92.06 82 VAL A CA 1
ATOM 593 C C . VAL A 1 82 ? -8.156 -8.234 -1.208 1 92.06 82 VAL A C 1
ATOM 595 O O . VAL A 1 82 ? -7.566 -7.73 -2.166 1 92.06 82 VAL A O 1
ATOM 598 N N . TYR A 1 83 ? -7.723 -8.164 0.056 1 93.62 83 TYR A N 1
ATOM 599 C CA . TYR A 1 83 ? -6.43 -7.516 0.261 1 93.62 83 TYR A CA 1
ATOM 600 C C . TYR A 1 83 ? -5.512 -8.398 1.103 1 93.62 83 TYR A C 1
ATOM 602 O O . TYR A 1 83 ? -5.973 -9.32 1.78 1 93.62 83 TYR A O 1
ATOM 610 N N . GLU A 1 84 ? -4.281 -8.141 0.984 1 95.94 84 GLU A N 1
ATOM 611 C CA . GLU A 1 84 ? -3.211 -8.688 1.815 1 95.94 84 GLU A CA 1
ATOM 612 C C . GLU A 1 84 ? -2.295 -7.582 2.334 1 95.94 84 GLU A C 1
ATOM 614 O O . GLU A 1 84 ? -1.935 -6.668 1.589 1 95.94 84 GLU A O 1
ATOM 619 N N . ARG A 1 85 ? -2.029 -7.594 3.576 1 98.06 85 ARG A N 1
ATOM 620 C CA . ARG A 1 85 ? -0.904 -6.879 4.172 1 98.06 85 ARG A CA 1
ATOM 621 C C . ARG A 1 85 ? 0.188 -7.848 4.613 1 98.06 85 ARG A C 1
ATOM 623 O O . ARG A 1 85 ? -0.094 -8.852 5.266 1 98.06 85 ARG A O 1
ATOM 630 N N . GLY A 1 86 ? 1.402 -7.551 4.203 1 98.75 86 GLY A N 1
ATOM 631 C CA . GLY A 1 86 ? 2.486 -8.453 4.562 1 98.75 86 GLY A CA 1
ATOM 632 C C . GLY A 1 86 ? 3.844 -7.773 4.57 1 98.75 86 GLY A C 1
ATOM 633 O O . GLY A 1 86 ? 3.934 -6.547 4.484 1 98.75 86 GLY A O 1
ATOM 634 N N . SER A 1 87 ? 4.867 -8.594 4.812 1 98.81 87 SER A N 1
ATOM 635 C CA . SER A 1 87 ? 6.254 -8.141 4.785 1 98.81 87 SER A CA 1
ATOM 636 C C . SER A 1 87 ? 7.078 -8.953 3.791 1 98.81 87 SER A C 1
ATOM 638 O O . SER A 1 87 ? 6.684 -10.055 3.398 1 98.81 87 SER A O 1
ATOM 640 N N . TYR A 1 88 ? 8.148 -8.352 3.371 1 98.88 88 TYR A N 1
ATOM 641 C CA . TYR A 1 88 ? 9.102 -9.039 2.506 1 98.88 88 TYR A CA 1
ATOM 642 C C . TYR A 1 88 ? 10.516 -8.922 3.055 1 98.88 88 TYR A C 1
ATOM 644 O O . TYR A 1 88 ? 10.836 -7.961 3.758 1 98.88 88 TYR A O 1
ATOM 652 N N . THR A 1 89 ? 11.352 -9.859 2.771 1 98.75 89 THR A N 1
ATOM 653 C CA . THR A 1 89 ? 12.805 -9.789 2.896 1 98.75 89 THR A CA 1
ATOM 654 C C . THR A 1 89 ? 13.484 -10.289 1.624 1 98.75 89 THR A C 1
ATOM 656 O O . THR A 1 89 ? 13.242 -11.414 1.186 1 98.75 89 THR A O 1
ATOM 659 N N . PHE A 1 90 ? 14.242 -9.438 1.043 1 98.69 90 PHE A N 1
ATOM 660 C CA . PHE A 1 90 ? 15.133 -9.812 -0.051 1 98.69 90 PHE A CA 1
ATOM 661 C C . PHE A 1 90 ? 16.516 -10.203 0.476 1 98.69 90 PHE A C 1
ATOM 663 O O . PHE A 1 90 ? 17.031 -9.555 1.385 1 98.69 90 PHE A O 1
ATOM 670 N N . TYR A 1 91 ? 17.062 -11.188 -0.123 1 98.81 91 TYR A N 1
ATOM 671 C CA . TYR A 1 91 ? 18.375 -11.672 0.288 1 98.81 91 TYR A CA 1
ATOM 672 C C . TYR A 1 91 ? 19.359 -11.664 -0.879 1 98.81 91 TYR A C 1
ATOM 674 O O . TYR A 1 91 ? 18.953 -11.836 -2.033 1 98.81 91 TYR A O 1
ATOM 682 N N . LYS A 1 92 ? 20.656 -11.602 -0.419 1 98.44 92 LYS A N 1
ATOM 683 C CA . LYS A 1 92 ? 21.75 -11.773 -1.365 1 98.44 92 LYS A CA 1
ATOM 684 C C . LYS A 1 92 ? 22.141 -13.242 -1.487 1 98.44 92 LYS A C 1
ATOM 686 O O . LYS A 1 92 ? 21.641 -14.094 -0.741 1 98.44 92 LYS A O 1
ATOM 691 N N . GLY A 1 93 ? 22.969 -13.484 -2.438 1 96.75 93 GLY A N 1
ATOM 692 C CA . GLY A 1 93 ? 23.406 -14.844 -2.68 1 96.75 93 GLY A CA 1
ATOM 693 C C . GLY A 1 93 ? 24.109 -15.461 -1.485 1 96.75 93 GLY A C 1
ATOM 694 O O . GLY A 1 93 ? 24.047 -16.672 -1.284 1 96.75 93 GLY A O 1
ATOM 695 N N . ASP A 1 94 ? 24.719 -14.609 -0.648 1 97.88 94 ASP A N 1
ATOM 696 C CA . ASP A 1 94 ? 25.453 -15.117 0.504 1 97.88 94 ASP A CA 1
ATOM 697 C C . ASP A 1 94 ? 24.531 -15.305 1.707 1 97.88 94 ASP A C 1
ATOM 699 O O . ASP A 1 94 ? 24.984 -15.656 2.797 1 97.88 94 ASP A O 1
ATOM 703 N N . GLY A 1 95 ? 23.328 -14.977 1.546 1 97.62 95 GLY A N 1
ATOM 704 C CA . GLY A 1 95 ? 22.344 -15.195 2.6 1 97.62 95 GLY A CA 1
ATOM 705 C C . GLY A 1 95 ? 22.094 -13.961 3.438 1 97.62 95 GLY A C 1
ATOM 706 O O . GLY A 1 95 ? 21.172 -13.938 4.258 1 97.62 95 GLY A O 1
ATOM 707 N N . SER A 1 96 ? 22.906 -12.898 3.199 1 98.19 96 SER A N 1
ATOM 708 C CA . SER A 1 96 ? 22.656 -11.664 3.943 1 98.19 96 SER A CA 1
ATOM 709 C C . SER A 1 96 ? 21.453 -10.914 3.391 1 98.19 96 SER A C 1
ATOM 711 O O . SER A 1 96 ? 21.062 -11.117 2.234 1 98.19 96 SER A O 1
ATOM 713 N N . THR A 1 97 ? 20.969 -10.094 4.227 1 98.19 97 THR A N 1
ATOM 714 C CA . THR A 1 97 ? 19.781 -9.328 3.838 1 98.19 97 THR A CA 1
ATOM 715 C C . THR A 1 97 ? 20.156 -8.219 2.861 1 98.19 97 THR A C 1
ATOM 717 O O . THR A 1 97 ? 21.109 -7.465 3.102 1 98.19 97 THR A O 1
ATOM 720 N N . PHE A 1 98 ? 19.438 -8.156 1.787 1 97.94 98 PHE A N 1
ATOM 721 C CA . PHE A 1 98 ? 19.562 -7.059 0.835 1 97.94 98 PHE A CA 1
ATOM 722 C C . PHE A 1 98 ? 18.656 -5.898 1.218 1 97.94 98 PHE A C 1
ATOM 724 O O . PHE A 1 98 ? 19.094 -4.746 1.236 1 97.94 98 PHE A O 1
ATOM 731 N N . ASP A 1 99 ? 17.438 -6.285 1.448 1 97.88 99 ASP A N 1
ATOM 732 C CA . ASP A 1 99 ? 16.422 -5.312 1.86 1 97.88 99 ASP A CA 1
ATOM 733 C C . ASP A 1 99 ? 15.266 -6 2.574 1 97.88 99 ASP A C 1
ATOM 735 O O . ASP A 1 99 ? 14.969 -7.168 2.316 1 97.88 99 ASP A O 1
ATOM 739 N N . ASP A 1 100 ? 14.664 -5.324 3.484 1 98.38 100 ASP A N 1
ATOM 740 C CA . ASP A 1 100 ? 13.391 -5.75 4.059 1 98.38 100 ASP A CA 1
ATOM 741 C C . ASP A 1 100 ? 12.383 -4.605 4.074 1 98.38 100 ASP A C 1
ATOM 743 O O . ASP A 1 100 ? 12.766 -3.434 4.129 1 98.38 100 ASP A O 1
ATOM 747 N N . GLY A 1 101 ? 11.203 -4.914 4.016 1 98.56 101 GLY A N 1
ATOM 748 C CA . GLY A 1 101 ? 10.133 -3.928 3.971 1 98.56 101 GLY A CA 1
ATOM 749 C C . GLY A 1 101 ? 8.75 -4.535 4.109 1 98.56 101 GLY A C 1
ATOM 750 O O . GLY A 1 101 ? 8.586 -5.574 4.754 1 98.56 101 GLY A O 1
ATOM 751 N N . LYS A 1 102 ? 7.703 -3.826 3.672 1 98.81 102 LYS A N 1
ATOM 752 C CA . LYS A 1 102 ? 6.305 -4.23 3.801 1 98.81 102 LYS A CA 1
ATOM 753 C C . LYS A 1 102 ? 5.508 -3.859 2.555 1 98.81 102 LYS A C 1
ATOM 755 O O . LYS A 1 102 ? 5.996 -3.117 1.698 1 98.81 102 LYS A O 1
ATOM 760 N N . TYR A 1 103 ? 4.391 -4.508 2.471 1 98.88 103 TYR A N 1
ATOM 761 C CA . TYR A 1 103 ? 3.584 -4.309 1.272 1 98.88 103 TYR A CA 1
ATOM 762 C C . TYR A 1 103 ? 2.1 -4.457 1.585 1 98.88 103 TYR A C 1
ATOM 764 O O . TYR A 1 103 ? 1.729 -5.043 2.605 1 98.88 103 TYR A O 1
ATOM 772 N N . VAL A 1 104 ? 1.285 -3.863 0.814 1 98.44 104 VAL A N 1
ATOM 773 C CA . VAL A 1 104 ? -0.146 -4.117 0.685 1 98.44 104 VAL A CA 1
ATOM 774 C C . VAL A 1 104 ? -0.478 -4.488 -0.759 1 98.44 104 VAL A C 1
ATOM 776 O O . VAL A 1 104 ? -0.016 -3.83 -1.695 1 98.44 104 VAL A O 1
ATOM 779 N N . VAL A 1 105 ? -1.199 -5.508 -0.931 1 97.94 105 VAL A N 1
ATOM 780 C CA . VAL A 1 105 ? -1.677 -5.934 -2.242 1 97.94 105 VAL A CA 1
ATOM 781 C C . VAL A 1 105 ? -3.203 -5.984 -2.246 1 97.94 105 VAL A C 1
ATOM 783 O O . VAL A 1 105 ? -3.814 -6.516 -1.315 1 97.94 105 VAL A O 1
ATOM 786 N N . ILE A 1 106 ? -3.811 -5.332 -3.232 1 96 106 ILE A N 1
ATOM 787 C CA . ILE A 1 106 ? -5.188 -5.637 -3.611 1 96 106 ILE A CA 1
ATOM 788 C C . ILE A 1 106 ? -5.199 -6.754 -4.652 1 96 106 ILE A C 1
ATOM 790 O O . ILE A 1 106 ? -4.57 -6.641 -5.707 1 96 106 ILE A O 1
ATOM 794 N N . TRP A 1 107 ? -5.898 -7.816 -4.312 1 95.5 107 TRP A N 1
ATOM 795 C CA . TRP A 1 107 ? -6.016 -8.977 -5.191 1 95.5 107 TRP A CA 1
ATOM 796 C C . TRP A 1 107 ? -7.348 -8.961 -5.93 1 95.5 107 TRP A C 1
ATOM 798 O O . TRP A 1 107 ? -8.383 -8.617 -5.355 1 95.5 107 TRP A O 1
ATOM 808 N N . LYS A 1 108 ? -7.289 -9.43 -7.094 1 93.06 108 LYS A N 1
ATOM 809 C CA . LYS A 1 108 ? -8.5 -9.648 -7.879 1 93.06 108 LYS A CA 1
ATOM 810 C C . LYS A 1 108 ? -8.648 -11.125 -8.25 1 93.06 108 LYS A C 1
ATOM 812 O O . LYS A 1 108 ? -7.684 -11.758 -8.688 1 93.06 108 LYS A O 1
ATOM 817 N N . ARG A 1 109 ? -9.805 -11.555 -8.062 1 92.12 109 ARG A N 1
ATOM 818 C CA . ARG A 1 109 ? -10.125 -12.898 -8.531 1 92.12 109 ARG A CA 1
ATOM 819 C C . ARG A 1 109 ? -10.625 -12.867 -9.977 1 92.12 109 ARG A C 1
ATOM 821 O O . ARG A 1 109 ? -11.609 -12.188 -10.281 1 92.12 109 ARG A O 1
ATOM 828 N N . ILE A 1 110 ? -9.953 -13.547 -10.859 1 92.94 110 ILE A N 1
ATOM 829 C CA . ILE A 1 110 ? -10.305 -13.664 -12.266 1 92.94 110 ILE A CA 1
ATOM 830 C C . ILE A 1 110 ? -10.344 -15.141 -12.672 1 92.94 110 ILE A C 1
ATOM 832 O O . ILE A 1 110 ? -9.336 -15.844 -12.57 1 92.94 110 ILE A O 1
ATOM 836 N N . GLY A 1 111 ? -11.484 -15.594 -13.125 1 91.69 111 GLY A N 1
ATOM 837 C CA . GLY A 1 111 ? -11.609 -17 -13.492 1 91.69 111 GLY A CA 1
ATOM 838 C C . GLY A 1 111 ? -11.266 -17.938 -12.352 1 91.69 111 GLY A C 1
ATOM 839 O O . GLY A 1 111 ? -10.586 -18.953 -12.555 1 91.69 111 GLY A O 1
ATOM 840 N N . GLY A 1 112 ? -11.523 -17.547 -11.141 1 90.56 112 GLY A N 1
ATOM 841 C CA . GLY A 1 112 ? -11.352 -18.406 -9.977 1 90.56 112 GLY A CA 1
ATOM 842 C C . GLY A 1 112 ? -9.969 -18.312 -9.367 1 90.56 112 GLY A C 1
ATOM 843 O O . GLY A 1 112 ? -9.703 -18.891 -8.312 1 90.56 112 GLY A O 1
ATOM 844 N N . GLN A 1 113 ? -9.133 -17.578 -10.008 1 93.31 113 GLN A N 1
ATOM 845 C CA . GLN A 1 113 ? -7.758 -17.469 -9.523 1 93.31 113 GLN A CA 1
ATOM 846 C C . GLN A 1 113 ? -7.457 -16.047 -9.062 1 93.31 113 GLN A C 1
ATOM 848 O O . GLN A 1 113 ? -7.984 -15.086 -9.617 1 93.31 113 GLN A O 1
ATOM 853 N N . LEU A 1 114 ? -6.613 -15.938 -8.078 1 95.12 114 LEU A N 1
ATOM 854 C CA . LEU A 1 114 ? -6.203 -14.633 -7.57 1 95.12 114 LEU A CA 1
ATOM 855 C C . LEU A 1 114 ? -4.98 -14.117 -8.328 1 95.12 114 LEU A C 1
ATOM 857 O O . LEU A 1 114 ? -4.027 -14.859 -8.562 1 95.12 114 LEU A O 1
ATOM 861 N N . TYR A 1 115 ? -5.094 -12.828 -8.703 1 97.25 115 TYR A N 1
ATOM 862 C CA . TYR A 1 115 ? -3.988 -12.109 -9.328 1 97.25 115 TYR A CA 1
ATOM 863 C C . TYR A 1 115 ? -3.656 -10.844 -8.547 1 97.25 115 TYR A C 1
ATOM 865 O O . TYR A 1 115 ? -4.551 -10.18 -8.016 1 97.25 115 TYR A O 1
ATOM 873 N N . LEU A 1 116 ? -2.367 -10.562 -8.469 1 98.44 116 LEU A N 1
ATOM 874 C CA . LEU A 1 116 ? -1.974 -9.25 -7.965 1 98.44 116 LEU A CA 1
ATOM 875 C C . LEU A 1 116 ? -2.5 -8.141 -8.867 1 98.44 116 LEU A C 1
ATOM 877 O O . LEU A 1 116 ? -2.174 -8.094 -10.055 1 98.44 116 LEU A O 1
ATOM 881 N N . TYR A 1 117 ? -3.271 -7.207 -8.328 1 97.19 117 TYR A N 1
ATOM 882 C CA . TYR A 1 117 ? -3.885 -6.133 -9.102 1 97.19 117 TYR A CA 1
ATOM 883 C C . TYR A 1 117 ? -3.268 -4.785 -8.742 1 97.19 117 TYR A C 1
ATOM 885 O O . TYR A 1 117 ? -2.713 -4.102 -9.609 1 97.19 117 TYR A O 1
ATOM 893 N N . THR A 1 118 ? -3.359 -4.387 -7.562 1 97.88 118 THR A N 1
ATOM 894 C CA . THR A 1 118 ? -2.627 -3.242 -7.031 1 97.88 118 THR A CA 1
ATOM 895 C C . THR A 1 118 ? -1.565 -3.697 -6.031 1 97.88 118 THR A C 1
ATOM 897 O O . THR A 1 118 ? -1.874 -4.398 -5.066 1 97.88 118 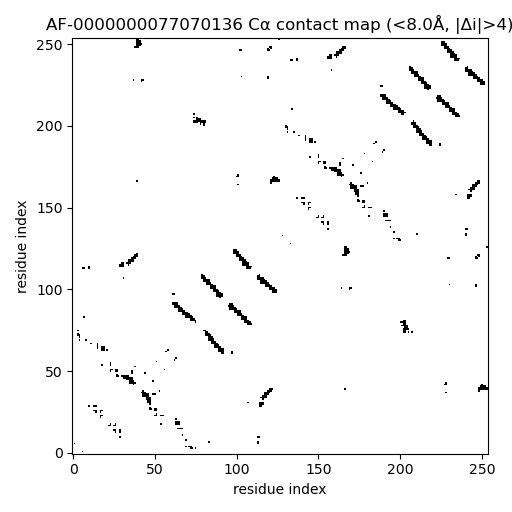THR A O 1
ATOM 900 N N . ASP A 1 119 ? -0.297 -3.395 -6.297 1 98.81 119 ASP A N 1
ATOM 901 C CA . ASP A 1 119 ? 0.847 -3.84 -5.504 1 98.81 119 ASP A CA 1
ATOM 902 C C . ASP A 1 119 ? 1.719 -2.66 -5.086 1 98.81 119 ASP A C 1
ATOM 904 O O . ASP A 1 119 ? 2.471 -2.117 -5.898 1 98.81 119 ASP A O 1
ATOM 908 N N . ILE A 1 120 ? 1.637 -2.27 -3.812 1 98.88 120 ILE A N 1
ATOM 909 C CA . ILE A 1 120 ? 2.475 -1.209 -3.262 1 98.88 120 ILE A CA 1
ATOM 910 C C . ILE A 1 120 ? 3.377 -1.78 -2.17 1 98.88 120 ILE A C 1
ATOM 912 O O . ILE A 1 120 ? 2.938 -2.596 -1.356 1 98.88 120 ILE A O 1
ATOM 916 N N . PHE A 1 121 ? 4.609 -1.334 -2.174 1 98.81 121 PHE A N 1
ATOM 917 C CA . PHE A 1 121 ? 5.598 -1.823 -1.222 1 98.81 121 PHE A CA 1
ATOM 918 C C . PHE A 1 121 ? 6.656 -0.761 -0.944 1 98.81 121 PHE A C 1
ATOM 920 O O . PHE A 1 121 ? 6.93 0.087 -1.796 1 98.81 121 PHE A O 1
ATOM 927 N N . ASN A 1 122 ? 7.238 -0.763 0.243 1 98.44 122 ASN A N 1
ATOM 928 C CA . ASN A 1 122 ? 8.328 0.15 0.571 1 98.44 122 ASN A CA 1
ATOM 929 C C . ASN A 1 122 ? 9.25 -0.438 1.635 1 98.44 122 ASN A C 1
ATOM 931 O O . ASN A 1 122 ? 8.859 -1.352 2.365 1 98.44 122 ASN A O 1
ATOM 935 N N . THR A 1 123 ? 10.484 0.062 1.588 1 97.94 123 THR A N 1
ATOM 936 C CA . THR A 1 123 ? 11.562 -0.479 2.412 1 97.94 123 THR A CA 1
ATOM 937 C C . THR A 1 123 ? 11.453 0.028 3.848 1 97.94 123 THR A C 1
ATOM 939 O O . THR A 1 123 ? 11 1.152 4.082 1 97.94 123 THR A O 1
ATOM 942 N N . ASN A 1 124 ? 11.82 -0.787 4.773 1 97.88 124 ASN A N 1
ATOM 943 C CA . ASN A 1 124 ? 11.984 -0.37 6.16 1 97.88 124 ASN A CA 1
ATOM 944 C C . ASN A 1 124 ? 13.273 0.418 6.359 1 97.88 124 ASN A C 1
ATOM 946 O O . ASN A 1 124 ? 13.461 1.062 7.395 1 97.88 124 ASN A O 1
ATOM 950 N N . GLY A 1 125 ? 14.18 0.269 5.395 1 92.69 125 GLY A N 1
ATOM 951 C CA . GLY A 1 125 ? 15.477 0.919 5.508 1 92.69 125 GLY A CA 1
ATOM 952 C C . GLY A 1 125 ? 15.398 2.426 5.344 1 92.69 125 GLY A C 1
ATOM 953 O O . GLY A 1 125 ? 14.602 2.932 4.555 1 92.69 125 GLY A O 1
ATOM 954 N N . SER A 1 126 ? 16.281 3.133 6.156 1 80.31 126 SER A N 1
ATOM 955 C CA . SER A 1 126 ? 16.328 4.59 6.078 1 80.31 126 SER A CA 1
ATOM 956 C C . SER A 1 126 ? 16.734 5.055 4.68 1 80.31 126 SER A C 1
ATOM 958 O O . SER A 1 126 ? 17.531 4.398 4.008 1 80.31 126 SER A O 1
ATOM 960 N N . GLN A 1 127 ? 16.047 6.113 4.188 1 66.19 127 GLN A N 1
ATOM 961 C CA . GLN A 1 127 ? 16.344 6.688 2.879 1 66.19 127 GLN A CA 1
ATOM 962 C C . GLN A 1 127 ? 17.344 7.84 2.994 1 66.19 127 GLN A C 1
ATOM 964 O O . GLN A 1 127 ? 17.406 8.508 4.027 1 66.19 127 GLN A O 1
ATOM 969 N N . MET B 1 1 ? -27.656 9.453 -3.781 1 58.59 1 MET B N 1
ATOM 970 C CA . MET B 1 1 ? -27 8.648 -2.766 1 58.59 1 MET B CA 1
ATOM 971 C C . MET B 1 1 ? -25.484 8.664 -2.963 1 58.59 1 MET B C 1
ATOM 973 O O . MET B 1 1 ? -25 8.508 -4.086 1 58.59 1 MET B O 1
ATOM 977 N N . SER B 1 2 ? -24.781 9.211 -2.002 1 78.31 2 SER B N 1
ATOM 978 C CA . SER B 1 2 ? -23.328 9.391 -2.139 1 78.31 2 SER B CA 1
ATOM 979 C C . SER B 1 2 ? -22.641 8.062 -2.465 1 78.31 2 SER B C 1
ATOM 981 O O . SER B 1 2 ? -23.016 7.02 -1.933 1 78.31 2 SER B O 1
ATOM 983 N N . THR B 1 3 ? -21.844 8.047 -3.518 1 86.56 3 THR B N 1
ATOM 984 C CA . THR B 1 3 ? -21.078 6.867 -3.898 1 86.56 3 THR B CA 1
ATOM 985 C C . THR B 1 3 ? -19.953 6.602 -2.898 1 86.56 3 THR B C 1
ATOM 987 O O . THR B 1 3 ? -19.688 7.43 -2.023 1 86.56 3 THR B O 1
ATOM 990 N N . LEU B 1 4 ? -19.516 5.367 -2.889 1 89.44 4 LEU B N 1
ATOM 991 C CA . LEU B 1 4 ? -18.344 5.043 -2.08 1 89.44 4 LEU B CA 1
ATOM 992 C C . LEU B 1 4 ? -17.219 6.051 -2.314 1 89.44 4 LEU B C 1
ATOM 994 O O . LEU B 1 4 ? -16.562 6.48 -1.366 1 89.44 4 LEU B O 1
ATOM 998 N N . LYS B 1 5 ? -17 6.395 -3.559 1 92.75 5 LYS B N 1
ATOM 999 C CA . LYS B 1 5 ? -15.961 7.363 -3.893 1 92.75 5 LYS B CA 1
ATOM 1000 C C . LYS B 1 5 ? -16.234 8.711 -3.227 1 92.75 5 LYS B C 1
ATOM 1002 O O . LYS B 1 5 ? -15.312 9.344 -2.703 1 92.75 5 LYS B O 1
ATOM 1007 N N . ASP B 1 6 ? -17.359 9.148 -3.232 1 93.75 6 ASP B N 1
ATOM 1008 C CA . ASP B 1 6 ? -17.719 10.398 -2.574 1 93.75 6 ASP B CA 1
ATOM 1009 C C . ASP B 1 6 ? -17.422 10.336 -1.078 1 93.75 6 ASP B C 1
ATOM 1011 O O . ASP B 1 6 ? -16.953 11.312 -0.494 1 93.75 6 ASP B O 1
ATOM 1015 N N . GLU B 1 7 ? -17.828 9.227 -0.494 1 92.94 7 GLU B N 1
ATOM 1016 C CA . GLU B 1 7 ? -17.609 9.055 0.942 1 92.94 7 GLU B CA 1
ATOM 1017 C C . GLU B 1 7 ? -16.141 9.102 1.298 1 92.94 7 GLU B C 1
ATOM 1019 O O . GLU B 1 7 ? -15.742 9.773 2.256 1 92.94 7 GLU B O 1
ATOM 1024 N N . ILE B 1 8 ? -15.32 8.391 0.549 1 95.62 8 ILE B N 1
ATOM 1025 C CA . ILE B 1 8 ? -13.883 8.352 0.793 1 95.62 8 ILE B CA 1
ATOM 1026 C C . ILE B 1 8 ? -13.281 9.734 0.564 1 95.62 8 ILE B C 1
ATOM 1028 O O . ILE B 1 8 ? -12.438 10.188 1.346 1 95.62 8 ILE B O 1
ATOM 1032 N N . GLU B 1 9 ? -13.719 10.406 -0.481 1 97.44 9 GLU B N 1
ATOM 1033 C CA . GLU B 1 9 ? -13.211 11.75 -0.76 1 97.44 9 GLU B CA 1
ATOM 1034 C C . GLU B 1 9 ? -13.562 12.719 0.364 1 97.44 9 GLU B C 1
ATOM 1036 O O . GLU B 1 9 ? -12.773 13.602 0.696 1 97.44 9 GLU B O 1
ATOM 1041 N N . ALA B 1 10 ? -14.719 12.555 0.913 1 97.25 10 ALA B N 1
ATOM 1042 C CA . ALA B 1 10 ? -15.086 13.383 2.059 1 97.25 10 ALA B CA 1
ATOM 1043 C C . ALA B 1 10 ? -14.156 13.133 3.24 1 97.25 10 ALA B C 1
ATOM 1045 O O . ALA B 1 10 ? -13.781 14.062 3.955 1 97.25 10 ALA B O 1
ATOM 1046 N N . CYS B 1 11 ? -13.828 11.898 3.494 1 98.06 11 CYS B N 1
ATOM 1047 C CA . CYS B 1 11 ? -12.852 11.57 4.531 1 98.06 11 CYS B CA 1
ATOM 1048 C C . CYS B 1 11 ? -11.5 12.188 4.223 1 98.06 11 CYS B C 1
ATOM 1050 O O . CYS B 1 11 ? -10.844 12.742 5.113 1 98.06 11 CYS B O 1
ATOM 1052 N N . ASN B 1 12 ? -11.109 12.117 2.969 1 98.75 12 ASN B N 1
ATOM 1053 C CA . ASN B 1 12 ? -9.836 12.703 2.555 1 98.75 12 ASN B CA 1
ATOM 1054 C C . ASN B 1 12 ? -9.812 14.211 2.764 1 98.75 12 ASN B C 1
ATOM 1056 O O . ASN B 1 12 ? -8.781 14.773 3.131 1 98.75 12 ASN B O 1
ATOM 1060 N N . VAL B 1 13 ? -10.93 14.82 2.492 1 98.69 13 VAL B N 1
ATOM 1061 C CA . VAL B 1 13 ? -11.031 16.266 2.699 1 98.69 13 VAL B CA 1
ATOM 1062 C C . VAL B 1 13 ? -10.773 16.594 4.168 1 98.69 13 VAL B C 1
ATOM 1064 O O . VAL B 1 13 ? -10.07 17.547 4.484 1 98.69 13 VAL B O 1
ATOM 1067 N N . LYS B 1 14 ? -11.336 15.789 5.098 1 98.69 14 LYS B N 1
ATOM 1068 C CA . LYS B 1 14 ? -11.102 15.984 6.527 1 98.69 14 LYS B CA 1
ATOM 1069 C C . LYS B 1 14 ? -9.625 15.82 6.871 1 98.69 14 LYS B C 1
ATOM 1071 O O . LYS B 1 14 ? -9.07 16.594 7.652 1 98.69 14 LYS B O 1
ATOM 1076 N N . PHE B 1 15 ? -9.031 14.828 6.336 1 98.88 15 PHE B N 1
ATOM 1077 C CA . PHE B 1 15 ? -7.605 14.578 6.543 1 98.88 15 PHE B CA 1
ATOM 1078 C C . PHE B 1 15 ? -6.773 15.773 6.074 1 98.88 15 PHE B C 1
ATOM 1080 O O . PHE B 1 15 ? -5.922 16.266 6.812 1 98.88 15 PHE B O 1
ATOM 1087 N N . MET B 1 16 ? -7.055 16.203 4.812 1 98.88 16 MET B N 1
ATOM 1088 C CA . MET B 1 16 ? -6.305 17.312 4.23 1 98.88 16 MET B CA 1
ATOM 1089 C C . MET B 1 16 ? -6.461 18.578 5.074 1 98.88 16 MET B C 1
ATOM 1091 O O . MET B 1 16 ? -5.484 19.281 5.348 1 98.88 16 MET B O 1
ATOM 1095 N N . ALA B 1 17 ? -7.625 18.828 5.512 1 98.75 17 ALA B N 1
ATOM 1096 C CA . ALA B 1 17 ? -7.891 20.016 6.336 1 98.75 17 ALA B CA 1
ATOM 1097 C C . ALA B 1 17 ? -7.117 19.938 7.648 1 98.75 17 ALA B C 1
ATOM 1099 O O . ALA B 1 17 ? -6.531 20.938 8.086 1 98.75 17 ALA B O 1
ATOM 1100 N N . ALA B 1 18 ? -7.188 18.797 8.312 1 98.75 18 ALA B N 1
ATOM 1101 C CA . ALA B 1 18 ? -6.48 18.609 9.578 1 98.75 18 ALA B CA 1
ATOM 1102 C C . ALA B 1 18 ? -4.98 18.812 9.406 1 98.75 18 ALA B C 1
ATOM 1104 O O . ALA B 1 18 ? -4.336 19.484 10.211 1 98.75 18 ALA B O 1
ATOM 1105 N N . PHE B 1 19 ? -4.395 18.25 8.359 1 98.81 19 PHE B N 1
ATOM 1106 C CA . PHE B 1 19 ? -2.971 18.406 8.094 1 98.81 19 PHE B CA 1
ATOM 1107 C C . PHE B 1 19 ? -2.633 19.875 7.852 1 98.81 19 PHE B C 1
ATOM 1109 O O . PHE B 1 19 ? -1.675 20.406 8.422 1 98.81 19 PHE B O 1
ATOM 1116 N N . ASP B 1 20 ? -3.412 20.469 6.969 1 98.31 20 ASP B N 1
ATOM 1117 C CA . ASP B 1 20 ? -3.154 21.859 6.574 1 98.31 20 ASP B CA 1
ATOM 1118 C C . ASP B 1 20 ? -3.184 22.781 7.785 1 98.31 20 ASP B C 1
ATOM 1120 O O . ASP B 1 20 ? -2.43 23.766 7.844 1 98.31 20 ASP B O 1
ATOM 1124 N N . LYS B 1 21 ? -3.973 22.484 8.742 1 98 21 LYS B N 1
ATOM 1125 C CA . LYS B 1 21 ? -4.117 23.312 9.945 1 98 21 LYS B CA 1
ATOM 1126 C C . LYS B 1 21 ? -3.096 22.922 11.008 1 98 21 LYS B C 1
ATOM 1128 O O . LYS B 1 21 ? -2.99 23.562 12.047 1 98 21 LYS B O 1
ATOM 1133 N N . GLY B 1 22 ? -2.414 21.875 10.789 1 97.69 22 GLY B N 1
ATOM 1134 C CA . GLY B 1 22 ? -1.498 21.344 11.789 1 97.69 22 GLY B CA 1
ATOM 1135 C C . GLY B 1 22 ? -2.207 20.734 12.984 1 97.69 22 GLY B C 1
ATOM 1136 O O . GLY B 1 22 ? -1.665 20.703 14.094 1 97.69 22 GLY B O 1
ATOM 1137 N N . ASP B 1 23 ? -3.395 20.297 12.773 1 98.25 23 ASP B N 1
ATOM 1138 C CA . ASP B 1 23 ? -4.199 19.703 13.828 1 98.25 23 ASP B CA 1
ATOM 1139 C C . ASP B 1 23 ? -4 18.188 13.875 1 98.25 23 ASP B C 1
ATOM 1141 O O . ASP B 1 23 ? -4.836 17.422 13.367 1 98.25 23 ASP B O 1
ATOM 1145 N N . MET B 1 24 ? -2.961 17.75 14.633 1 98.06 24 MET B N 1
ATOM 1146 C CA . MET B 1 24 ? -2.586 16.344 14.648 1 98.06 24 MET B CA 1
ATOM 1147 C C . MET B 1 24 ? -3.609 15.516 15.422 1 98.06 24 MET B C 1
ATOM 1149 O O . MET B 1 24 ? -3.807 14.328 15.133 1 98.06 24 MET B O 1
ATOM 1153 N N . ALA B 1 25 ? -4.242 16.078 16.328 1 97.94 25 ALA B N 1
ATOM 1154 C CA . ALA B 1 25 ? -5.301 15.367 17.031 1 97.94 25 ALA B CA 1
ATOM 1155 C C . ALA B 1 25 ? -6.441 15 16.078 1 97.94 25 ALA B C 1
ATOM 1157 O O . ALA B 1 25 ? -6.879 13.852 16.047 1 97.94 25 ALA B O 1
ATOM 1158 N N . ALA B 1 26 ? -6.918 15.984 15.328 1 98.19 26 ALA B N 1
ATOM 1159 C CA . ALA B 1 26 ? -7.973 15.734 14.352 1 98.19 26 ALA B CA 1
ATOM 1160 C C . ALA B 1 26 ? -7.516 14.734 13.297 1 98.19 26 ALA B C 1
ATOM 1162 O O . ALA B 1 26 ? -8.297 13.883 12.859 1 98.19 26 ALA B O 1
ATOM 1163 N N . LEU B 1 27 ? -6.281 14.875 12.883 1 98.62 27 LEU B N 1
ATOM 1164 C CA . LEU B 1 27 ? -5.727 13.953 11.891 1 98.62 27 LEU B CA 1
ATOM 1165 C C . LEU B 1 27 ? -5.742 12.523 12.414 1 98.62 27 LEU B C 1
ATOM 1167 O O . LEU B 1 27 ? -6.137 11.594 11.703 1 98.62 27 LEU B O 1
ATOM 1171 N N . SER B 1 28 ? -5.285 12.352 13.625 1 98.5 28 SER B N 1
ATOM 1172 C CA . SER B 1 28 ? -5.27 11.031 14.25 1 98.5 28 SER B CA 1
ATOM 1173 C C . SER B 1 28 ? -6.664 10.414 14.281 1 98.5 28 SER B C 1
ATOM 1175 O O . SER B 1 28 ? -6.816 9.203 14.141 1 98.5 28 SER B O 1
ATOM 1177 N N . LEU B 1 29 ? -7.648 11.195 14.43 1 98 29 LEU B N 1
ATOM 1178 C CA . LEU B 1 29 ? -9.016 10.711 14.578 1 98 29 LEU B CA 1
ATOM 1179 C C . LEU B 1 29 ? -9.57 10.242 13.234 1 98 29 LEU B C 1
ATOM 1181 O O . LEU B 1 29 ? -10.625 9.602 13.18 1 98 29 LEU B O 1
ATOM 1185 N N . CYS B 1 30 ? -8.914 10.562 12.148 1 98.62 30 CYS B N 1
ATOM 1186 C CA . CYS B 1 30 ? -9.281 10.016 10.844 1 98.62 30 CYS B CA 1
ATOM 1187 C C . CYS B 1 30 ? -8.984 8.516 10.773 1 98.62 30 CYS B C 1
ATOM 1189 O O . CYS B 1 30 ? -9.477 7.824 9.891 1 98.62 30 CYS B O 1
ATOM 1191 N N . TYR B 1 31 ? -8.18 7.996 11.68 1 98.75 31 TYR B N 1
ATOM 1192 C CA . TYR B 1 31 ? -7.719 6.613 11.656 1 98.75 31 TYR B CA 1
ATOM 1193 C C . TYR B 1 31 ? -8.477 5.773 12.68 1 98.75 31 TYR B C 1
ATOM 1195 O O . TYR B 1 31 ? -8.938 6.293 13.703 1 98.75 31 TYR B O 1
ATOM 1203 N N . SER B 1 32 ? -8.625 4.48 12.344 1 97.75 32 SER B N 1
ATOM 1204 C CA . SER B 1 32 ? -9.109 3.555 13.359 1 97.75 32 SER B CA 1
ATOM 1205 C C . SER B 1 32 ? -8.094 3.404 14.492 1 97.75 32 SER B C 1
ATOM 1207 O O . SER B 1 32 ? -6.902 3.652 14.305 1 97.75 32 SER B O 1
ATOM 1209 N N . GLU B 1 33 ? -8.523 3 15.648 1 97.56 33 GLU B N 1
ATOM 1210 C CA . GLU B 1 33 ? -7.652 2.857 16.812 1 97.56 33 GLU B CA 1
ATOM 1211 C C . GLU B 1 33 ? -6.559 1.828 16.562 1 97.56 33 GLU B C 1
ATOM 1213 O O . GLU B 1 33 ? -5.441 1.959 17.062 1 97.56 33 GLU B O 1
ATOM 1218 N N . ASP B 1 34 ? -6.84 0.837 15.766 1 97.19 34 ASP B N 1
ATOM 1219 C CA . ASP B 1 34 ? -5.914 -0.263 15.508 1 97.19 34 ASP B CA 1
ATOM 1220 C C . ASP B 1 34 ? -5.273 -0.131 14.125 1 97.19 34 ASP B C 1
ATOM 1222 O O . ASP B 1 34 ? -4.934 -1.134 13.492 1 97.19 34 ASP B O 1
ATOM 1226 N N . CYS B 1 35 ? -5.18 1.032 13.625 1 98.19 35 CYS B N 1
ATOM 1227 C CA . CYS B 1 35 ? -4.66 1.263 12.281 1 98.19 35 CYS B CA 1
ATOM 1228 C C . CYS B 1 35 ? -3.207 0.811 12.18 1 98.19 35 CYS B C 1
ATOM 1230 O O . CYS B 1 35 ? -2.545 0.595 13.195 1 98.19 35 CYS B O 1
ATOM 1232 N N . LYS B 1 36 ? -2.797 0.511 10.984 1 98.62 36 LYS B N 1
ATOM 1233 C CA . LYS B 1 36 ? -1.423 0.213 10.594 1 98.62 36 LYS B CA 1
ATOM 1234 C C . LYS B 1 36 ? -0.885 1.268 9.633 1 98.62 36 LYS B C 1
ATOM 1236 O O . LYS B 1 36 ? -1.406 1.43 8.523 1 98.62 36 LYS B O 1
ATOM 1241 N N . LEU B 1 37 ? 0.094 2.012 10.086 1 98.62 37 LEU B N 1
ATOM 1242 C CA . LEU B 1 37 ? 0.785 2.979 9.242 1 98.62 37 LEU B CA 1
ATOM 1243 C C . LEU B 1 37 ? 2.068 2.385 8.672 1 98.62 37 LEU B C 1
ATOM 12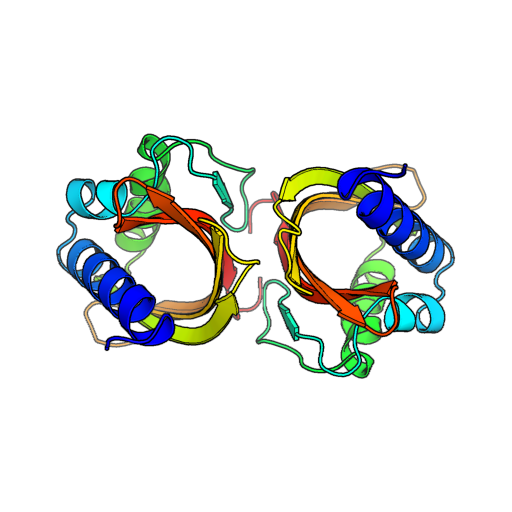45 O O . LEU B 1 37 ? 2.865 1.796 9.406 1 98.62 37 LEU B O 1
ATOM 1249 N N . MET B 1 38 ? 2.301 2.588 7.422 1 98.56 38 MET B N 1
ATOM 1250 C CA . MET B 1 38 ? 3.406 1.941 6.723 1 98.56 38 MET B CA 1
ATOM 1251 C C . MET B 1 38 ? 4.176 2.949 5.875 1 98.56 38 MET B C 1
ATOM 1253 O O . MET B 1 38 ? 4.137 2.891 4.645 1 98.56 38 MET B O 1
ATOM 1257 N N . PRO B 1 39 ? 4.906 3.863 6.504 1 97.38 39 PRO B N 1
ATOM 1258 C CA . PRO B 1 39 ? 5.719 4.836 5.77 1 97.38 39 PRO B CA 1
ATOM 1259 C C . PRO B 1 39 ? 6.992 4.223 5.195 1 97.38 39 PRO B C 1
ATOM 1261 O O . PRO B 1 39 ? 7.441 3.17 5.656 1 97.38 39 PRO B O 1
ATOM 1264 N N . THR B 1 40 ? 7.566 4.867 4.203 1 96.62 40 THR B N 1
ATOM 1265 C CA . THR B 1 40 ? 8.883 4.473 3.719 1 96.62 40 THR B CA 1
ATOM 1266 C C . THR B 1 40 ? 9.945 4.707 4.785 1 96.62 40 THR B C 1
ATOM 1268 O O . THR B 1 40 ? 9.938 5.738 5.465 1 96.62 40 THR B O 1
ATOM 1271 N N . GLY B 1 41 ? 10.859 3.74 4.93 1 95.81 41 GLY B N 1
ATOM 1272 C CA . GLY B 1 41 ? 12.023 3.947 5.777 1 95.81 41 GLY B CA 1
ATOM 1273 C C . GLY B 1 41 ? 11.805 3.508 7.211 1 95.81 41 GLY B C 1
ATOM 1274 O O . GLY B 1 41 ? 12.641 3.76 8.078 1 95.81 41 GLY B O 1
ATOM 1275 N N . ALA B 1 42 ? 10.734 2.961 7.543 1 96 42 ALA B N 1
ATOM 1276 C CA . ALA B 1 42 ? 10.422 2.473 8.883 1 96 42 ALA B CA 1
ATOM 1277 C C . ALA B 1 42 ? 9.531 1.231 8.828 1 96 42 ALA B C 1
ATOM 1279 O O . ALA B 1 42 ? 8.891 0.968 7.805 1 96 42 ALA B O 1
ATOM 1280 N N . GLY B 1 43 ? 9.5 0.448 9.883 1 96.94 43 GLY B N 1
ATOM 1281 C CA . GLY B 1 43 ? 8.562 -0.663 9.992 1 96.94 43 GLY B CA 1
ATOM 1282 C C . GLY B 1 43 ? 7.125 -0.219 10.172 1 96.94 43 GLY B C 1
ATOM 1283 O O . GLY B 1 43 ? 6.84 0.979 10.219 1 96.94 43 GLY B O 1
ATOM 1284 N N . VAL B 1 44 ? 6.203 -1.201 10.203 1 98.38 44 VAL B N 1
ATOM 1285 C CA . VAL B 1 44 ? 4.793 -0.927 10.445 1 98.38 44 VAL B CA 1
ATOM 1286 C C . VAL B 1 44 ? 4.621 -0.274 11.812 1 98.38 44 VAL B C 1
ATOM 1288 O O . VAL B 1 44 ? 5.164 -0.755 12.812 1 98.38 44 VAL B O 1
ATOM 1291 N N . MET B 1 45 ? 3.967 0.825 11.852 1 98.25 45 MET B N 1
ATOM 1292 C CA . MET B 1 45 ? 3.578 1.466 13.102 1 98.25 45 MET B CA 1
ATOM 1293 C C . MET B 1 45 ? 2.107 1.207 13.414 1 98.25 45 MET B C 1
ATOM 1295 O O . MET B 1 45 ? 1.239 1.451 12.57 1 98.25 45 MET B O 1
ATOM 1299 N N . GLU B 1 46 ? 1.822 0.803 14.594 1 97.88 46 GLU B N 1
ATOM 1300 C CA . GLU B 1 46 ? 0.462 0.386 14.922 1 97.88 46 GLU B CA 1
ATOM 1301 C C . GLU B 1 46 ? -0.208 1.38 15.867 1 97.88 46 GLU B C 1
ATOM 1303 O O . GLU B 1 46 ? 0.402 1.829 16.844 1 97.88 46 GLU B O 1
ATOM 1308 N N . GLY B 1 47 ? -1.471 1.671 15.484 1 97.88 47 GLY B N 1
ATOM 1309 C CA . GLY B 1 47 ? -2.293 2.504 16.344 1 97.88 47 GLY B CA 1
ATOM 1310 C C . GLY B 1 47 ? -2.273 3.971 15.953 1 97.88 47 GLY B C 1
ATOM 1311 O O . GLY B 1 47 ? -1.263 4.473 15.461 1 97.88 47 GLY B O 1
ATOM 1312 N N . ARG B 1 48 ? -3.369 4.672 16.266 1 96.88 48 ARG B N 1
ATOM 1313 C CA . ARG B 1 48 ? -3.51 6.047 15.789 1 96.88 48 ARG B CA 1
ATOM 1314 C C . ARG B 1 48 ? -2.58 6.984 16.562 1 96.88 48 ARG B C 1
ATOM 1316 O O . ARG B 1 48 ? -2.354 8.117 16.141 1 96.88 48 ARG B O 1
ATOM 1323 N N . GLU B 1 49 ? -2.002 6.551 17.688 1 96.31 49 GLU B N 1
ATOM 1324 C CA . GLU B 1 49 ? -1.028 7.359 18.422 1 96.31 49 GLU B CA 1
ATOM 1325 C C . GLU B 1 49 ? 0.24 7.57 17.594 1 96.31 49 GLU B C 1
ATOM 1327 O O . GLU B 1 49 ? 1.019 8.484 17.875 1 96.31 49 GLU B O 1
ATOM 1332 N N . ALA B 1 50 ? 0.477 6.762 16.625 1 97.31 50 ALA B N 1
ATOM 1333 C CA . ALA B 1 50 ? 1.668 6.859 15.781 1 97.31 50 ALA B CA 1
ATOM 1334 C C . ALA B 1 50 ? 1.485 7.91 14.688 1 97.31 50 ALA B C 1
ATOM 1336 O O . ALA B 1 50 ? 2.459 8.352 14.07 1 97.31 50 ALA B O 1
ATOM 1337 N N . VAL B 1 51 ? 0.267 8.312 14.383 1 97.81 51 VAL B N 1
ATOM 1338 C CA . VAL B 1 51 ? -0.084 9.141 13.234 1 97.81 51 VAL B CA 1
ATOM 1339 C C . VAL B 1 51 ? 0.627 10.484 13.336 1 97.81 51 VAL B C 1
ATOM 1341 O O . VAL B 1 51 ? 1.312 10.906 12.398 1 97.81 51 VAL B O 1
ATOM 1344 N N . PRO B 1 52 ? 0.589 11.148 14.523 1 97.5 52 PRO B N 1
ATOM 1345 C CA . PRO B 1 52 ? 1.259 12.445 14.602 1 97.5 52 PRO B CA 1
ATOM 1346 C C . PRO B 1 52 ? 2.76 12.359 14.336 1 97.5 52 PRO B C 1
ATOM 1348 O O . PRO B 1 52 ? 3.344 13.273 13.75 1 97.5 52 PRO B O 1
ATOM 1351 N N . LYS B 1 53 ? 3.365 11.336 14.781 1 96.12 53 LYS B N 1
ATOM 1352 C CA . LYS B 1 53 ? 4.805 11.18 14.586 1 96.12 53 LYS B CA 1
ATOM 1353 C C . LYS B 1 53 ? 5.168 11.281 13.102 1 96.12 53 LYS B C 1
ATOM 1355 O O . LYS B 1 53 ? 6.141 11.945 12.742 1 96.12 53 LYS B O 1
ATOM 1360 N N . ILE B 1 54 ? 4.438 10.695 12.289 1 96.56 54 ILE B N 1
ATOM 1361 C CA . ILE B 1 54 ? 4.719 10.656 10.852 1 96.56 54 ILE B CA 1
ATOM 1362 C C . ILE B 1 54 ? 4.445 12.031 10.242 1 96.56 54 ILE B C 1
ATOM 1364 O O . ILE B 1 54 ? 5.336 12.641 9.648 1 96.56 54 ILE B O 1
ATOM 1368 N N . PHE B 1 55 ? 3.25 12.555 10.469 1 98.12 55 PHE B N 1
ATOM 1369 C CA . PHE B 1 55 ? 2.828 13.734 9.719 1 98.12 55 PHE B CA 1
ATOM 1370 C C . PHE B 1 55 ? 3.418 15 10.32 1 98.12 55 PHE B C 1
ATOM 1372 O O . PHE B 1 55 ? 3.645 15.984 9.617 1 98.12 55 PHE B O 1
ATOM 1379 N N . GLN B 1 56 ? 3.713 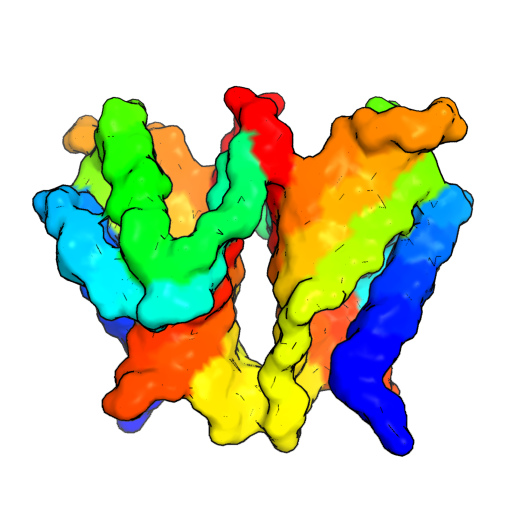14.898 11.641 1 97.06 56 GLN B N 1
ATOM 1380 C CA . GLN B 1 56 ? 4.461 16.016 12.211 1 97.06 56 GLN B CA 1
ATOM 1381 C C . GLN B 1 56 ? 5.867 16.094 11.617 1 97.06 56 GLN B C 1
ATOM 1383 O O . GLN B 1 56 ? 6.395 17.188 11.391 1 97.06 56 GLN B O 1
ATOM 1388 N N . SER B 1 57 ? 6.469 14.961 11.445 1 96.31 57 SER B N 1
ATOM 1389 C CA . SER B 1 57 ? 7.793 14.945 10.836 1 96.31 57 SER B CA 1
ATOM 1390 C C . SER B 1 57 ? 7.758 15.523 9.422 1 96.31 57 SER B C 1
ATOM 1392 O O . SER B 1 57 ? 8.695 16.203 9 1 96.31 57 SER B O 1
ATOM 1394 N N . VAL B 1 58 ? 6.746 15.281 8.641 1 97 58 VAL B N 1
ATOM 1395 C CA . VAL B 1 58 ? 6.566 15.82 7.297 1 97 58 VAL B CA 1
ATOM 1396 C C . VAL B 1 58 ? 6.441 17.344 7.367 1 97 58 VAL B C 1
ATOM 1398 O O . VAL B 1 58 ? 7.066 18.062 6.582 1 97 58 VAL B O 1
ATOM 1401 N N . ARG B 1 59 ? 5.676 17.766 8.297 1 97.56 59 ARG B N 1
ATOM 1402 C CA . ARG B 1 59 ? 5.512 19.203 8.469 1 97.56 59 ARG B CA 1
ATOM 1403 C C . ARG B 1 59 ? 6.816 19.859 8.914 1 97.56 59 ARG B C 1
ATOM 1405 O O . ARG B 1 59 ? 7.188 20.922 8.414 1 97.56 59 ARG B O 1
ATOM 1412 N N . ASP B 1 60 ? 7.5 19.156 9.852 1 97.06 60 ASP B N 1
ATOM 1413 C CA . ASP B 1 60 ? 8.773 19.672 10.344 1 97.06 60 ASP B CA 1
ATOM 1414 C C . ASP B 1 60 ? 9.797 19.781 9.219 1 97.06 60 ASP B C 1
ATOM 1416 O O . ASP B 1 60 ? 10.68 20.641 9.25 1 97.06 60 ASP B O 1
ATOM 1420 N N . ALA B 1 61 ? 9.656 18.969 8.305 1 96.62 61 ALA B N 1
ATOM 1421 C CA . ALA B 1 61 ? 10.578 18.953 7.176 1 96.62 61 ALA B CA 1
ATOM 1422 C C . ALA B 1 61 ? 10.227 20.031 6.156 1 96.62 61 ALA B C 1
ATOM 1424 O O . ALA B 1 61 ? 10.984 20.266 5.211 1 96.62 61 ALA B O 1
ATOM 1425 N N . GLY B 1 62 ? 9.008 20.594 6.27 1 97.44 62 GLY B N 1
ATOM 1426 C CA . GLY B 1 62 ? 8.766 21.766 5.457 1 97.44 62 GLY B CA 1
ATOM 1427 C C . GLY B 1 62 ? 7.414 21.75 4.77 1 97.44 62 GLY B C 1
ATOM 1428 O O . GLY B 1 62 ? 7.008 22.75 4.156 1 97.44 62 GLY B O 1
ATOM 1429 N N . ALA B 1 63 ? 6.699 20.703 4.848 1 98.31 63 ALA B N 1
ATOM 1430 C CA . ALA B 1 63 ? 5.387 20.641 4.215 1 98.31 63 ALA B CA 1
ATOM 1431 C C . ALA B 1 63 ? 4.34 21.375 5.039 1 98.31 63 ALA B C 1
ATOM 1433 O O . ALA B 1 63 ? 4.336 21.297 6.27 1 98.31 63 ALA B O 1
ATOM 1434 N N . THR B 1 64 ? 3.439 22.062 4.34 1 98.12 64 THR B N 1
ATOM 1435 C CA . THR B 1 64 ? 2.422 22.828 5.062 1 98.12 64 THR B CA 1
ATOM 1436 C C . THR B 1 64 ? 1.027 22.484 4.539 1 98.12 64 THR B C 1
ATOM 1438 O O . THR B 1 64 ? 0.024 22.828 5.168 1 98.12 64 THR B O 1
ATOM 1441 N N . LYS B 1 65 ? 1.052 21.828 3.35 1 98.56 65 LYS B N 1
ATOM 1442 C CA . LYS B 1 65 ? -0.203 21.484 2.689 1 98.56 65 LYS B CA 1
ATOM 1443 C C . LYS B 1 65 ? -0.105 20.141 1.996 1 98.56 65 LYS B C 1
ATOM 1445 O O . LYS B 1 65 ? 0.961 19.75 1.506 1 98.56 65 LYS B O 1
ATOM 1450 N N . VAL B 1 66 ? -1.244 19.469 1.963 1 98.81 66 VAL B N 1
ATOM 1451 C CA . VAL B 1 66 ? -1.288 18.219 1.198 1 98.81 66 VAL B CA 1
ATOM 1452 C C . VAL B 1 66 ? -2.551 18.188 0.34 1 98.81 66 VAL B C 1
ATOM 1454 O O . VAL B 1 66 ? -3.602 18.688 0.75 1 98.81 66 VAL B O 1
ATOM 1457 N N . VAL B 1 67 ? -2.438 17.703 -0.826 1 98.88 67 VAL B N 1
ATOM 1458 C CA . VAL B 1 67 ? -3.572 17.391 -1.693 1 98.88 67 VAL B CA 1
ATOM 1459 C C . VAL B 1 67 ? -3.604 15.898 -1.997 1 98.88 67 VAL B C 1
ATOM 1461 O O . VAL B 1 67 ? -2.623 15.344 -2.492 1 98.88 67 VAL B O 1
ATOM 1464 N N . LEU B 1 68 ? -4.672 15.305 -1.594 1 98.88 68 LEU B N 1
ATOM 1465 C CA . LEU B 1 68 ? -4.93 13.906 -1.922 1 98.88 68 LEU B CA 1
ATOM 1466 C C . LEU B 1 68 ? -5.871 13.797 -3.115 1 98.88 68 LEU B C 1
ATOM 1468 O O . LEU B 1 68 ? -6.848 14.539 -3.213 1 98.88 68 LEU B O 1
ATOM 1472 N N . ARG B 1 69 ? -5.555 12.93 -4.012 1 98.5 69 ARG B N 1
ATOM 1473 C CA . ARG B 1 69 ? -6.418 12.625 -5.152 1 98.5 69 ARG B CA 1
ATOM 1474 C C . ARG B 1 69 ? -6.777 11.141 -5.188 1 98.5 69 ARG B C 1
ATOM 1476 O O . ARG B 1 69 ? -5.898 10.289 -5.32 1 98.5 69 ARG B O 1
ATOM 1483 N N . THR B 1 70 ? -8.094 10.891 -5.074 1 98.25 70 THR B N 1
ATOM 1484 C CA . THR B 1 70 ? -8.594 9.523 -5.172 1 98.25 70 THR B CA 1
ATOM 1485 C C . THR B 1 70 ? -8.633 9.062 -6.629 1 98.25 70 THR B C 1
ATOM 1487 O O . THR B 1 70 ? -9.25 9.719 -7.473 1 98.25 70 THR B O 1
ATOM 1490 N N . VAL B 1 71 ? -8.031 8.008 -6.961 1 97.69 71 VAL B N 1
ATOM 1491 C CA . VAL B 1 71 ? -7.949 7.508 -8.328 1 97.69 71 VAL B CA 1
ATOM 1492 C C . VAL B 1 71 ? -8.891 6.32 -8.5 1 97.69 71 VAL B C 1
ATOM 1494 O O . VAL B 1 71 ? -9.586 6.215 -9.516 1 97.69 71 VAL B O 1
ATOM 1497 N N . GLU B 1 72 ? -8.969 5.375 -7.605 1 95.69 72 GLU B N 1
ATOM 1498 C CA . GLU B 1 72 ? -9.789 4.168 -7.645 1 95.69 72 GLU B CA 1
ATOM 1499 C C . GLU B 1 72 ? -10.25 3.766 -6.246 1 95.69 72 GLU B C 1
ATOM 1501 O O . GLU B 1 72 ? -9.484 3.852 -5.285 1 95.69 72 GLU B O 1
ATOM 1506 N N . VAL B 1 73 ? -11.492 3.412 -6.207 1 92.81 73 VAL B N 1
ATOM 1507 C CA . VAL B 1 73 ? -12.016 2.832 -4.973 1 92.81 73 VAL B CA 1
ATOM 1508 C C . VAL B 1 73 ? -12.742 1.522 -5.285 1 92.81 73 VAL B C 1
ATOM 1510 O O . VAL B 1 73 ? -13.164 1.298 -6.422 1 92.81 73 VAL B O 1
ATOM 1513 N N . GLY B 1 74 ? -12.836 0.716 -4.383 1 83.56 74 GLY B N 1
ATOM 1514 C CA . GLY B 1 74 ? -13.602 -0.488 -4.652 1 83.56 74 GLY B CA 1
ATOM 1515 C C . GLY B 1 74 ? -14.062 -1.198 -3.396 1 83.56 74 GLY B C 1
ATOM 1516 O O . GLY B 1 74 ? -13.547 -0.945 -2.307 1 83.56 74 GLY B O 1
ATOM 1517 N N . PRO B 1 75 ? -15.195 -1.827 -3.816 1 68.5 75 PRO B N 1
ATOM 1518 C CA . PRO B 1 75 ? -15.742 -2.648 -2.732 1 68.5 75 PRO B CA 1
ATOM 1519 C C . PRO B 1 75 ? -14.828 -3.816 -2.361 1 68.5 75 PRO B C 1
ATOM 1521 O O . PRO B 1 75 ? -13.961 -4.199 -3.146 1 68.5 75 PRO B O 1
ATOM 1524 N N . MET B 1 76 ? -14.656 -3.893 -1.232 1 60.44 76 MET B N 1
ATOM 1525 C CA . MET B 1 76 ? -14.156 -5.199 -0.816 1 60.44 76 MET B CA 1
ATOM 1526 C C . MET B 1 76 ? -15.273 -6.043 -0.217 1 60.44 76 MET B C 1
ATOM 1528 O O . MET B 1 76 ? -15.719 -5.789 0.904 1 60.44 76 MET B O 1
ATOM 1532 N N . GLY B 1 77 ? -15.852 -6.738 -1.098 1 55.62 77 GLY B N 1
ATOM 1533 C CA . GLY B 1 77 ? -17 -7.52 -0.677 1 55.62 77 GLY B CA 1
ATOM 1534 C C . GLY B 1 77 ? -18.047 -6.695 0.063 1 55.62 77 GLY B C 1
ATOM 1535 O O . GLY B 1 77 ? -17.922 -5.473 0.165 1 55.62 77 GLY B O 1
ATOM 1536 N N . GLY B 1 78 ? -19.312 -7.145 0.238 1 55.94 78 GLY B N 1
ATOM 1537 C CA . GLY B 1 78 ? -20.422 -6.562 0.977 1 55.94 78 GLY B CA 1
ATOM 1538 C C . GLY B 1 78 ? -20.031 -6.066 2.354 1 55.94 78 GLY B C 1
ATOM 1539 O O . GLY B 1 78 ? -20.891 -5.742 3.174 1 55.94 78 GLY B O 1
ATOM 1540 N N . GLY B 1 79 ? -18.75 -5.934 2.557 1 60.38 79 GLY B N 1
ATOM 1541 C CA . GLY B 1 79 ? -18.484 -5.82 3.982 1 60.38 79 GLY B CA 1
ATOM 1542 C C . GLY B 1 79 ? -18 -4.441 4.391 1 60.38 79 GLY B C 1
ATOM 1543 O O . GLY B 1 79 ? -18.141 -3.48 3.627 1 60.38 79 GLY B O 1
ATOM 1544 N N . ASP B 1 80 ? -17.641 -4.293 5.445 1 80.44 80 ASP B N 1
ATOM 1545 C CA . ASP B 1 80 ? -17.219 -3.148 6.242 1 80.44 80 ASP B CA 1
ATOM 1546 C C . ASP B 1 80 ? -15.797 -2.725 5.879 1 80.44 80 ASP B C 1
ATOM 1548 O O . ASP B 1 80 ? -15.227 -1.839 6.52 1 80.44 80 ASP B O 1
ATOM 1552 N N . VAL B 1 81 ? -15.219 -3.312 4.801 1 88.69 81 VAL B N 1
ATOM 1553 C CA . VAL B 1 81 ? -13.852 -3 4.402 1 88.69 81 VAL B CA 1
ATOM 1554 C C . VAL B 1 81 ? -13.812 -2.631 2.92 1 88.69 81 VAL B C 1
ATOM 1556 O O . VAL B 1 81 ? -14.391 -3.334 2.086 1 88.69 81 VAL B O 1
ATOM 1559 N N . VAL B 1 82 ? -13.211 -1.509 2.555 1 91.88 82 VAL B N 1
ATOM 1560 C CA . VAL B 1 82 ? -13.055 -1.066 1.174 1 91.88 82 VAL B CA 1
ATOM 1561 C C . VAL B 1 82 ? -11.633 -0.553 0.956 1 91.88 82 VAL B C 1
ATOM 1563 O O . VAL B 1 82 ? -10.859 -0.418 1.908 1 91.88 82 VAL B O 1
ATOM 1566 N N . TYR B 1 83 ? -11.289 -0.347 -0.295 1 93.44 83 TYR B N 1
ATOM 1567 C CA . TYR B 1 83 ? -9.938 0.152 -0.537 1 93.44 83 TYR B CA 1
ATOM 1568 C C . TYR B 1 83 ? -9.969 1.421 -1.38 1 93.44 83 TYR B C 1
ATOM 1570 O O . TYR B 1 83 ? -10.961 1.704 -2.051 1 93.44 83 TYR B O 1
ATOM 1578 N N . GLU B 1 84 ? -8.938 2.164 -1.274 1 96.06 84 GLU B N 1
ATOM 1579 C CA . GLU B 1 84 ? -8.633 3.326 -2.102 1 96.06 84 GLU B CA 1
ATOM 1580 C C . GLU B 1 84 ? -7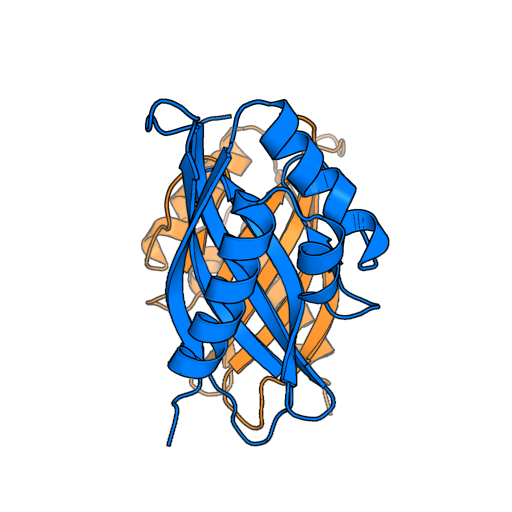.195 3.275 -2.619 1 96.06 84 GLU B C 1
ATOM 1582 O O . GLU B 1 84 ? -6.273 2.936 -1.875 1 96.06 84 GLU B O 1
ATOM 1587 N N . ARG B 1 85 ? -7.016 3.496 -3.859 1 98.31 85 ARG B N 1
ATOM 1588 C CA . ARG B 1 85 ? -5.738 3.861 -4.457 1 98.31 85 ARG B CA 1
ATOM 1589 C C . ARG B 1 85 ? -5.734 5.32 -4.898 1 98.31 85 ARG B C 1
ATOM 1591 O O . ARG B 1 85 ? -6.676 5.781 -5.551 1 98.31 85 ARG B O 1
ATOM 1598 N N . GLY B 1 86 ? -4.723 6.035 -4.492 1 98.75 86 GLY B N 1
ATOM 1599 C CA . GLY B 1 86 ? -4.676 7.441 -4.859 1 98.75 86 GLY B CA 1
ATOM 1600 C C . GLY B 1 86 ? -3.27 8.008 -4.879 1 98.75 86 GLY B C 1
ATOM 1601 O O . GLY B 1 86 ? -2.293 7.262 -4.793 1 98.75 86 GLY B O 1
ATOM 1602 N N . SER B 1 87 ? -3.193 9.312 -5.133 1 98.81 87 SER B N 1
ATOM 1603 C CA . SER B 1 87 ? -1.932 10.047 -5.113 1 98.81 87 SER B CA 1
ATOM 1604 C C . SER B 1 87 ? -1.979 11.203 -4.125 1 98.81 87 SER B C 1
ATOM 1606 O O . SER B 1 87 ? -3.061 11.641 -3.725 1 98.81 87 SER B O 1
ATOM 1608 N N . TYR B 1 88 ? -0.826 11.602 -3.705 1 98.88 88 TYR B N 1
ATOM 1609 C CA . TYR B 1 88 ? -0.7 12.766 -2.846 1 98.88 88 TYR B CA 1
ATOM 1610 C C . TYR B 1 88 ? 0.331 13.742 -3.398 1 98.88 88 TYR B C 1
ATOM 1612 O O . TYR B 1 88 ? 1.256 13.344 -4.109 1 98.88 88 TYR B O 1
ATOM 1620 N N . THR B 1 89 ? 0.193 15 -3.115 1 98.75 89 THR B N 1
ATOM 1621 C CA . THR B 1 89 ? 1.213 16.031 -3.248 1 98.75 89 THR B CA 1
ATOM 1622 C C . THR B 1 89 ? 1.299 16.875 -1.977 1 98.75 89 THR B C 1
ATOM 1624 O O . THR B 1 89 ? 0.301 17.453 -1.539 1 98.75 89 THR B O 1
ATOM 1627 N N . PHE B 1 90 ? 2.438 16.875 -1.396 1 98.69 90 PHE B N 1
ATOM 1628 C CA . PHE B 1 90 ? 2.752 17.781 -0.304 1 98.69 90 PHE B CA 1
ATOM 1629 C C . PHE B 1 90 ? 3.379 19.078 -0.836 1 98.69 90 PHE B C 1
ATOM 1631 O O . PHE B 1 90 ? 4.211 19.031 -1.745 1 98.69 90 PHE B O 1
ATOM 1638 N N . TYR B 1 91 ? 3.016 20.156 -0.228 1 98.81 91 TYR B N 1
ATOM 1639 C CA . TYR B 1 91 ? 3.523 21.453 -0.645 1 98.81 91 TYR B CA 1
ATOM 1640 C C . TYR B 1 91 ? 4.188 22.188 0.52 1 98.81 91 TYR B C 1
ATOM 1642 O O . TYR B 1 91 ? 3.811 21.984 1.677 1 98.81 91 TYR B O 1
ATOM 1650 N N . LYS B 1 92 ? 5.105 23.125 0.107 1 98.44 92 LYS B N 1
ATOM 1651 C CA . LYS B 1 92 ? 5.703 24.062 1.052 1 98.44 92 LYS B CA 1
ATOM 1652 C C . LYS B 1 92 ? 4.863 25.344 1.175 1 98.44 92 LYS B C 1
ATOM 1654 O O . LYS B 1 92 ? 3.891 25.516 0.439 1 98.44 92 LYS B O 1
ATOM 1659 N N . GLY B 1 93 ? 5.258 26.109 2.107 1 97 93 GLY B N 1
ATOM 1660 C CA . GLY B 1 93 ? 4.547 27.344 2.357 1 97 93 GLY B CA 1
ATOM 1661 C C . GLY B 1 93 ? 4.543 28.281 1.166 1 97 93 GLY B C 1
ATOM 1662 O O . GLY B 1 93 ? 3.604 29.062 0.98 1 97 93 GLY B O 1
ATOM 1663 N N . ASP B 1 94 ? 5.566 28.156 0.289 1 97.88 94 ASP B N 1
ATOM 1664 C CA . ASP B 1 94 ? 5.668 29.047 -0.863 1 97.88 94 ASP B CA 1
ATOM 1665 C C . ASP B 1 94 ? 4.906 28.484 -2.061 1 97.88 94 ASP B C 1
ATOM 1667 O O . ASP B 1 94 ? 4.938 29.062 -3.15 1 97.88 94 ASP B O 1
ATOM 1671 N N . GLY B 1 95 ? 4.352 27.344 -1.916 1 97.62 95 GLY B N 1
ATOM 1672 C CA . GLY B 1 95 ? 3.533 26.766 -2.963 1 97.62 95 GLY B CA 1
ATOM 1673 C C . GLY B 1 95 ? 4.277 25.734 -3.803 1 97.62 95 GLY B C 1
ATOM 1674 O O . GLY B 1 95 ? 3.676 25.031 -4.617 1 97.62 95 GLY B O 1
ATOM 1675 N N . SER B 1 96 ? 5.609 25.625 -3.574 1 98.19 96 SER B N 1
ATOM 1676 C CA . SER B 1 96 ? 6.363 24.625 -4.32 1 98.19 96 SER B CA 1
ATOM 1677 C C . SER B 1 96 ? 6.117 23.234 -3.768 1 98.19 96 SER B C 1
ATOM 1679 O O . SER B 1 96 ? 5.711 23.078 -2.615 1 98.19 96 SER B O 1
ATOM 1681 N N . THR B 1 97 ? 6.406 22.328 -4.586 1 98.25 97 THR B N 1
ATOM 1682 C CA . THR B 1 97 ? 6.191 20.938 -4.199 1 98.25 97 THR B CA 1
ATOM 1683 C C . THR B 1 97 ? 7.27 20.469 -3.223 1 98.25 97 THR B C 1
ATOM 1685 O O . THR B 1 97 ? 8.461 20.688 -3.459 1 98.25 97 THR B O 1
ATOM 1688 N N . PHE B 1 98 ? 6.855 19.891 -2.17 1 98 98 PHE B N 1
ATOM 1689 C CA . PHE B 1 98 ? 7.762 19.266 -1.222 1 98 98 PHE B CA 1
ATOM 1690 C C . PHE B 1 98 ? 8.016 17.812 -1.604 1 98 98 PHE B C 1
ATOM 1692 O O . PHE B 1 98 ? 9.164 17.359 -1.628 1 98 98 PHE B O 1
ATOM 1699 N N . ASP B 1 99 ? 6.926 17.141 -1.824 1 97.88 99 ASP B N 1
ATOM 1700 C CA . ASP B 1 99 ? 6.977 15.742 -2.234 1 97.88 99 ASP B CA 1
ATOM 1701 C C . ASP B 1 99 ? 5.688 15.328 -2.943 1 97.88 99 ASP B C 1
ATOM 1703 O O . ASP B 1 99 ? 4.621 15.891 -2.682 1 97.88 99 ASP B O 1
ATOM 1707 N N . ASP B 1 100 ? 5.773 14.438 -3.848 1 98.44 100 ASP B N 1
ATOM 1708 C CA . ASP B 1 100 ? 4.605 13.773 -4.414 1 98.44 100 ASP B CA 1
ATOM 1709 C C . ASP B 1 100 ? 4.789 12.258 -4.43 1 98.44 100 ASP B C 1
ATOM 1711 O O . ASP B 1 100 ? 5.918 11.766 -4.488 1 98.44 100 ASP B O 1
ATOM 1715 N N . GLY B 1 101 ? 3.779 11.578 -4.352 1 98.56 101 GLY B N 1
ATOM 1716 C CA . GLY B 1 101 ? 3.805 10.125 -4.305 1 98.56 101 GLY B CA 1
ATOM 1717 C C . GLY B 1 101 ? 2.428 9.5 -4.438 1 98.56 101 GLY B C 1
ATOM 1718 O O . GLY B 1 101 ? 1.543 10.07 -5.082 1 98.56 101 GLY B O 1
ATOM 1719 N N . LYS B 1 102 ? 2.27 8.25 -4 1 98.81 102 LYS B N 1
ATOM 1720 C CA . LYS B 1 102 ? 1.037 7.477 -4.125 1 98.81 102 LYS B CA 1
ATOM 1721 C C . LYS B 1 102 ? 0.787 6.637 -2.873 1 98.81 102 LYS B C 1
ATOM 1723 O O . LYS B 1 102 ? 1.666 6.512 -2.02 1 98.81 102 LYS B O 1
ATOM 1728 N N . TYR B 1 103 ? -0.454 6.227 -2.773 1 98.88 103 TYR B N 1
ATOM 1729 C CA . TYR B 1 103 ? -0.833 5.5 -1.568 1 98.88 103 TYR B CA 1
ATOM 1730 C C . TYR B 1 103 ? -1.936 4.488 -1.866 1 98.88 103 TYR B C 1
ATOM 1732 O O . TYR B 1 103 ? -2.629 4.598 -2.879 1 98.88 103 TYR B O 1
ATOM 1740 N N . VAL B 1 104 ? -2.033 3.484 -1.087 1 98.5 104 VAL B N 1
ATOM 1741 C CA . VAL B 1 104 ? -3.172 2.58 -0.952 1 98.5 104 VAL B CA 1
ATOM 1742 C C . VAL B 1 104 ? -3.662 2.58 0.494 1 98.5 104 VAL B C 1
ATOM 1744 O O . VAL B 1 104 ? -2.861 2.498 1.428 1 98.5 104 VAL B O 1
ATOM 1747 N N . VAL B 1 105 ? -4.926 2.711 0.671 1 97.94 105 VAL B N 1
ATOM 1748 C CA . VAL B 1 105 ? -5.555 2.65 1.987 1 97.94 105 VAL B CA 1
ATOM 1749 C C . VAL B 1 105 ? -6.613 1.55 2.006 1 97.94 105 VAL B C 1
ATOM 1751 O O . VAL B 1 105 ? -7.422 1.44 1.078 1 97.94 105 VAL B O 1
ATOM 1754 N N . ILE B 1 106 ? -6.531 0.681 2.994 1 95.88 106 ILE B N 1
ATOM 1755 C CA . ILE B 1 106 ? -7.676 -0.138 3.381 1 95.88 106 ILE B CA 1
ATOM 1756 C C . ILE B 1 106 ? -8.508 0.6 4.426 1 95.88 106 ILE B C 1
ATOM 1758 O O . ILE B 1 106 ? -7.992 0.993 5.477 1 95.88 106 ILE B O 1
ATOM 1762 N N . TRP B 1 107 ? -9.773 0.793 4.098 1 95.44 107 TRP B N 1
ATOM 1763 C CA . TRP B 1 107 ? -10.703 1.485 4.98 1 95.44 107 TRP B CA 1
ATOM 1764 C C . TRP B 1 107 ? -11.578 0.491 5.734 1 95.44 107 TRP B C 1
ATOM 1766 O O . TRP B 1 107 ? -12.008 -0.519 5.176 1 95.44 107 TRP B O 1
ATOM 1776 N N . LYS B 1 108 ? -11.883 0.858 6.895 1 92.88 108 LYS B N 1
ATOM 1777 C CA . LYS B 1 108 ? -12.844 0.112 7.699 1 92.88 108 LYS B CA 1
ATOM 1778 C C . LYS B 1 108 ? -14.039 0.985 8.078 1 92.88 108 LYS B C 1
ATOM 1780 O O . LYS B 1 108 ? -13.867 2.129 8.508 1 92.88 108 LYS B O 1
ATOM 1785 N N . ARG B 1 109 ? -15.133 0.425 7.895 1 92.31 109 ARG B N 1
ATOM 1786 C CA . ARG B 1 109 ? -16.344 1.085 8.375 1 92.31 109 ARG B CA 1
ATOM 1787 C C . ARG B 1 109 ? -16.641 0.705 9.82 1 92.31 109 ARG B C 1
ATOM 1789 O O . ARG B 1 109 ? -16.781 -0.477 10.141 1 92.31 109 ARG B O 1
ATOM 1796 N N . ILE B 1 110 ? -16.688 1.687 10.703 1 93 110 ILE B N 1
ATOM 1797 C CA . ILE B 1 110 ? -17 1.518 12.117 1 93 110 ILE B CA 1
ATOM 1798 C C . ILE B 1 110 ? -18.109 2.479 12.523 1 93 110 ILE B C 1
ATOM 1800 O O . ILE B 1 110 ? -17.953 3.697 12.406 1 93 110 ILE B O 1
ATOM 1804 N N . GLY B 1 111 ? -19.203 1.94 12.992 1 92.06 111 GLY B N 1
ATOM 1805 C CA . GLY B 1 111 ? -20.312 2.793 13.367 1 92.06 111 GLY B CA 1
ATOM 1806 C C . GLY B 1 111 ? -20.797 3.67 12.227 1 92.06 111 GLY B C 1
ATOM 1807 O O . GLY B 1 111 ? -21.094 4.852 12.43 1 92.06 111 GLY B O 1
ATOM 1808 N N . GLY B 1 112 ? -20.703 3.195 11.008 1 91.12 112 GLY B N 1
ATOM 1809 C CA . GLY B 1 112 ? -21.25 3.887 9.844 1 91.12 112 GLY B CA 1
ATOM 1810 C C . GLY B 1 112 ? -20.266 4.859 9.227 1 91.12 112 GLY B C 1
ATOM 1811 O O . GLY B 1 112 ? -20.531 5.441 8.172 1 91.12 112 GLY B O 1
ATOM 1812 N N . GLN B 1 113 ? -19.141 4.969 9.836 1 93.69 113 GLN B N 1
ATOM 1813 C CA . GLN B 1 113 ? -18.141 5.906 9.328 1 93.69 113 GLN B CA 1
ATOM 1814 C C . GLN B 1 113 ? -16.891 5.176 8.859 1 93.69 113 GLN B C 1
ATOM 1816 O O . GLN B 1 113 ? -16.531 4.137 9.422 1 93.69 113 GLN B O 1
ATOM 1821 N N . LEU B 1 114 ? -16.266 5.734 7.867 1 95.12 114 LEU B N 1
ATOM 1822 C CA . LEU B 1 114 ? -15.023 5.164 7.352 1 95.12 114 LEU B CA 1
ATOM 1823 C C . LEU B 1 114 ? -13.812 5.727 8.094 1 95.12 114 LEU B C 1
ATOM 1825 O O . LEU B 1 114 ? -13.727 6.938 8.328 1 95.12 114 LEU B O 1
ATOM 1829 N N . TYR B 1 115 ? -12.93 4.77 8.484 1 97.19 115 TYR B N 1
ATOM 1830 C CA . TYR B 1 115 ? -11.648 5.117 9.094 1 97.19 115 TYR B CA 1
ATOM 1831 C C . TYR B 1 115 ? -10.492 4.512 8.305 1 97.19 115 TYR B C 1
ATOM 1833 O O . TYR B 1 115 ? -10.594 3.398 7.789 1 97.19 115 TYR B O 1
ATOM 1841 N N . LEU B 1 116 ? -9.422 5.266 8.211 1 98.38 116 LEU B N 1
ATOM 1842 C CA . LEU B 1 116 ? -8.188 4.684 7.703 1 98.38 116 LEU B CA 1
ATOM 1843 C C . LEU B 1 116 ? -7.703 3.555 8.609 1 98.38 116 LEU B C 1
ATOM 1845 O O . LEU B 1 116 ? -7.438 3.773 9.789 1 98.38 116 LEU B O 1
ATOM 1849 N N . TYR B 1 117 ? -7.531 2.355 8.07 1 96.88 117 TYR B N 1
ATOM 1850 C CA . TYR B 1 117 ? -7.137 1.185 8.844 1 96.88 117 TYR B CA 1
ATOM 1851 C C . TYR B 1 117 ? -5.723 0.743 8.477 1 96.88 117 TYR B C 1
ATOM 1853 O O . TYR B 1 117 ? -4.836 0.708 9.336 1 96.88 117 TYR B O 1
ATOM 1861 N N . THR B 1 118 ? -5.488 0.398 7.289 1 97.69 118 THR B N 1
ATOM 1862 C CA . THR B 1 118 ? -4.152 0.174 6.75 1 97.69 118 THR B CA 1
ATOM 1863 C C . THR B 1 118 ? -3.783 1.265 5.75 1 97.69 118 THR B C 1
ATOM 1865 O O . THR B 1 118 ? -4.516 1.507 4.789 1 97.69 118 THR B O 1
ATOM 1868 N N . ASP B 1 119 ? -2.713 2.01 6 1 98.75 119 ASP B N 1
ATOM 1869 C CA . ASP B 1 119 ? -2.285 3.158 5.207 1 98.75 119 ASP B CA 1
ATOM 1870 C C . ASP B 1 119 ? -0.823 3.02 4.785 1 98.75 119 ASP B C 1
ATOM 1872 O O . ASP B 1 119 ? 0.084 3.219 5.598 1 98.75 119 ASP B O 1
ATOM 1876 N N . ILE B 1 120 ? -0.588 2.688 3.516 1 98.88 120 ILE B N 1
ATOM 1877 C CA . ILE B 1 120 ? 0.758 2.611 2.959 1 98.88 120 ILE B CA 1
ATOM 1878 C C . ILE B 1 120 ? 0.924 3.664 1.865 1 98.88 120 ILE B C 1
ATOM 1880 O O . ILE B 1 120 ? 0.018 3.877 1.056 1 98.88 120 ILE B O 1
ATOM 1884 N N . PHE B 1 121 ? 2.086 4.285 1.86 1 98.81 121 PHE B N 1
ATOM 1885 C CA . PHE B 1 121 ? 2.373 5.348 0.903 1 98.81 121 PHE B CA 1
ATOM 1886 C C . PHE B 1 121 ? 3.869 5.43 0.618 1 98.81 121 PHE B C 1
ATOM 1888 O O . PHE B 1 121 ? 4.688 5.066 1.466 1 98.81 121 PHE B O 1
ATOM 1895 N N . ASN B 1 122 ? 4.242 5.867 -0.573 1 98.44 122 ASN B N 1
ATOM 1896 C CA . ASN B 1 122 ? 5.648 6.07 -0.908 1 98.44 122 ASN B CA 1
ATOM 1897 C C . ASN B 1 122 ? 5.82 7.145 -1.977 1 98.44 122 ASN B C 1
ATOM 1899 O O . ASN B 1 122 ? 4.875 7.461 -2.703 1 98.44 122 ASN B O 1
ATOM 1903 N N . THR B 1 123 ? 7.023 7.738 -1.947 1 98 123 THR B N 1
ATOM 1904 C CA . THR B 1 123 ? 7.332 8.898 -2.773 1 98 123 THR B CA 1
ATOM 1905 C C . THR B 1 123 ? 7.633 8.477 -4.207 1 98 123 THR B C 1
ATOM 1907 O O . THR B 1 123 ? 8.172 7.395 -4.441 1 98 123 THR B O 1
ATOM 1910 N N . ASN B 1 124 ? 7.281 9.305 -5.129 1 97.88 124 ASN B N 1
ATOM 1911 C CA . ASN B 1 124 ? 7.699 9.141 -6.516 1 97.88 124 ASN B CA 1
ATOM 1912 C C . ASN B 1 124 ? 9.148 9.586 -6.719 1 97.88 124 ASN B C 1
ATOM 1914 O O . ASN B 1 124 ? 9.75 9.289 -7.754 1 97.88 124 ASN B O 1
ATOM 1918 N N . GLY B 1 125 ? 9.625 10.367 -5.758 1 92.81 125 GLY B N 1
ATOM 1919 C CA . GLY B 1 125 ? 10.977 10.898 -5.875 1 92.81 125 GLY B CA 1
ATOM 1920 C C . GLY B 1 125 ? 12.055 9.844 -5.699 1 92.81 125 GLY B C 1
ATOM 1921 O O . GLY B 1 125 ? 11.898 8.914 -4.902 1 92.81 125 GLY B O 1
ATOM 1922 N N . SER B 1 126 ? 13.172 10.031 -6.5 1 80.31 126 SER B N 1
ATOM 1923 C CA . SER B 1 126 ? 14.289 9.094 -6.418 1 80.31 126 SER B CA 1
ATOM 1924 C C . SER B 1 126 ? 14.906 9.086 -5.02 1 80.31 126 SER B C 1
ATOM 1926 O O . SER B 1 126 ? 14.93 10.117 -4.344 1 80.31 126 SER B O 1
ATOM 1928 N N . GLN B 1 127 ? 15.234 7.867 -4.535 1 66.25 127 GLN B N 1
ATOM 1929 C CA . GLN B 1 127 ? 15.844 7.703 -3.219 1 66.25 127 GLN B CA 1
ATOM 1930 C C . GLN B 1 127 ? 17.375 7.672 -3.32 1 66.25 127 GLN B C 1
ATOM 1932 O O . GLN B 1 127 ? 17.922 7.277 -4.352 1 66.25 127 GLN B O 1
#

pLDDT: mean 94.46, std 9.19, range [50.28, 98.88]

Organism: Amphimedon queenslandica (NCBI:txid400682)

Sequence (254 aa):
MSTLKDEIEACNVKFMAAFDKGDMAALSLCYSEDCKLMPTGAGVMEGREAVPKIFQSVRDAGATKVVLRTVEVGPMGGGDVVYERGSYTFYKGDGSTFDDGKYVVIWKRIGGQLYLYTDIFNTNGSQMSTLKDEIEACNVKFMAAFDKGDMAALSLCYSEDCKLMPTGAGVMEGREAVPKIFQSVRDAGATKVVLRTVEVGPMGGGDVVYERGSYTFYKGDGSTFDDGKYVVIWKRIGGQLYLYTDIFNTNGSQ

InterPro domains:
  IPR027843 Domain of unknown function DUF4440 [PF14534] (9-113)
  IPR032710 NTF2-like domain superfamily [SSF54427] (1-123)

=== Feature glossary ===
Annotated list of the representations used here:

Nearest PDB structures. The Foldseek neighbor list gives the closest experimentally determined structures in the PDB, ranked by structural alignment. TM-score near 1 means near-identical fold; near 0.3 means only rough topology match. This is how one finds what a novel AlphaFold prediction most resembles in the solved-structure universe.

Foldseek 3Di. Foldseek's 3Di representation compresses backbone geometry into a per-residue letter drawn from a learned twenty-state alphabet. It captures the tertiary interaction pattern around each residue — which residues are packed against it in space, regardless of where they are in sequence.

Radius of gyration, Cα contacts, bounding box. Radius of gyration (Rg) is the root-mean-square distance of Cα atoms from their centroid — a single number for overall size and compactness. A globular domain of N residues has Rg ≈ 2.2·N^0.38 Å; an extended or disordered chain has a much larger Rg. The Cα contact count is the number of residue pairs whose Cα atoms are within 8 Å and are more than four positions apart in sequence — a standard proxy for tertiary packing density. The bounding box is the smallest axis-aligned box enclosing all Cα atoms.

InterPro / GO / CATH / organism. The annotation block draws on four external resources. InterPro: which protein families and domains the sequence belongs to. GO: standardized terms for what the protein does, what process it participates in, and where in the cell it acts. CATH: which structural fold it has in the CATH hierarchy. Organism: the species of origin.

mmCIF coordinates. The mmCIF block holds the 3D Cartesian coordinates of each backbone atom (N, Cα, C, O) in ångströms. mmCIF is the PDB's canonical archive format — a tagged-loop text representation of the atomic model.

pLDDT. pLDDT is the predicted lDDT-Cα score: AlphaFold's confidence that the local environment of each residue (all inter-atomic distances within 15 Å) is correctly placed. It is a per-residue number between 0 and 100, with higher meaning more reliable.

Backbone torsions (φ/ψ). φ (phi) and ψ (psi) are the two rotatable backbone dihedrals per residue: φ is the C(i-1)–N–Cα–C torsion, ψ is the N–Cα–C–N(i+1) torsion, both in degrees on (−180°, 180°]. α-helical residues cluster near (−60°, −45°); β-strand residues near (−120°, +130°). A Ramachandran plot is simply a scatter of (φ, ψ) for every residue.

B-factor. For experimental (PDB) structures, the B-factor (temperature factor) quantifies the positional spread of each atom in the crystal — a combination of thermal vibration and static disorder — in units of Å². High B-factors mark flexible loops or poorly resolved regions; low B-factors mark the rigid, well-ordered core.

Secondary structure (3-state, P-SEA). SS3 is a coarse helix/strand/coil call (letters a/b/c) made by the P-SEA algorithm from inter-Cα distances and dihedrals. It is less detailed than DSSP but needs only Cα positions.

Predicted aligned error. Predicted aligned error is AlphaFold's pairwise confidence. Unlike pLDDT (per-residue), PAE is per-residue-pair and captures whether two parts of the structure are correctly placed relative to each other. Units are ångströms of expected positional error.

Solvent-accessible surface area. Solvent-accessible surface area (SASA) is the area in Å² traced out by the centre of a 1.4 Å probe sphere (a water molecule) rolled over the protein's van der Waals surface (Shrake–Rupley / Lee–Richards construction). Buried residues have near-zero SASA; fully exposed residues can exceed 200 Å². The total SASA scales roughly with the number of surface residues.

Secondary structure (8-state, DSSP). The SS8 string is DSSP's per-residue secondary-structure call. α-helix (H) means an i→i+4 H-bond ladder; β-strand (E) means the residue participates in a β-sheet; 3₁₀ (G) and π (I) are tighter and wider helices; T/S are turns/bends; '-' is loop.

Rendered structure images. Structure images are PyMOL renders from six orthogonal camera directions. Cartoon representation draws helices as coils and strands as arrows; sticks shows the backbone as bonds; surface shows the solvent-excluded envelope. Rainbow coloring maps sequence position to hue (blue→red, N→C); chain coloring assigns a distinct color per polypeptide.

Sequence. The amino-acid sequence is the protein's primary structure: the linear order of residues from the N-terminus to the C-terminus, written in one-letter code. Everything else here — the 3D coordinates, the secondary structure, the domain annotations — is ultimately a consequence of this string.

Contact-map, Ramachandran, and PAE plots. Three diagnostic plots accompany the record. The Cα contact map visualizes the tertiary structure as a 2D adjacency matrix (8 Å cutoff, sequence-local contacts suppressed). The Ramachandran plot shows the distribution of backbone (φ, ψ) torsions, with points in the α and β basins reflecting secondary structure content. The PAE plot shows AlphaFold's inter-residue confidence as a color matrix.